Protein AF-A0A9R0ZKB0-F1 (afdb_monomer)

Mean predicted aligned error: 16.71 Å

Sequence (241 aa):
MARSGGKRGVMEHHCLDRFRRRRLLAFLRRNNLPATFDALKHETRVFLDLRFLRRLVADGRWQEAREYFSRFLPCRDEVDAHTALRFITRLGVLDDMAQGKLGCIDAADDLRTQLESYPSSMIEADPHYADAVCAILYNGSHPAYWDPVDWRLIRLKAAQVVKDLVTRTTEFRHLLRLPRCPSHPCHTIPFGFRGCRRHKRKKNIGRMSASLLARRFLQKERYIYRMHRIDALVVPLFPSL

pLDDT: mean 70.82, std 17.46, range [32.19, 93.94]

Secondary structure (DSSP, 8-state):
-----HHHHHHHHHHHHHHHHHHHHHHHHHTT-HHHHHHHHHH-TT---HHHHHHHHHTT-HHHHHHHHHTTS-SS--HHHHHHHHHHHHHHHHHHHHTT-GGGHHHHHHHHHHHHT--HHHHTT-TTHHHHHHHHHHHTTSGGGGTT--HHHHHHHHHHHHHHHHHH-GGGHHHHSPPPPPSSGGGTS-TTSS---------------HHHHHHHHHHHHHHHHHHHHHTTS--------

Structure (mmCIF, N/CA/C/O backbone):
data_AF-A0A9R0ZKB0-F1
#
_entry.id   AF-A0A9R0ZKB0-F1
#
loop_
_atom_site.group_PDB
_atom_site.id
_atom_site.type_symbol
_atom_site.label_atom_id
_atom_site.label_alt_id
_atom_site.label_comp_id
_atom_site.label_asym_id
_atom_site.label_entity_id
_atom_site.label_seq_id
_atom_site.pdbx_PDB_ins_code
_atom_site.Cartn_x
_atom_site.Cartn_y
_atom_site.Cartn_z
_atom_site.occupancy
_atom_site.B_iso_or_equiv
_atom_site.auth_seq_id
_atom_site.auth_comp_id
_atom_site.auth_asym_id
_atom_site.auth_atom_id
_atom_site.pdbx_PDB_model_num
ATOM 1 N N . MET A 1 1 ? 13.210 -7.214 47.787 1.00 33.66 1 MET A N 1
ATOM 2 C CA . MET A 1 1 ? 12.720 -7.827 46.529 1.00 33.66 1 MET A CA 1
ATOM 3 C C . MET A 1 1 ? 11.591 -6.980 45.946 1.00 33.66 1 MET A C 1
ATOM 5 O O . MET A 1 1 ? 10.463 -7.057 46.418 1.00 33.66 1 MET A O 1
ATOM 9 N N . ALA A 1 2 ? 11.901 -6.118 44.974 1.00 33.19 2 ALA A N 1
ATOM 10 C CA . ALA A 1 2 ? 10.924 -5.246 44.320 1.00 33.19 2 ALA A CA 1
ATOM 11 C C . ALA A 1 2 ? 10.154 -6.013 43.229 1.00 33.19 2 ALA A C 1
ATOM 13 O O . ALA A 1 2 ? 10.740 -6.703 42.397 1.00 33.19 2 ALA A O 1
ATOM 14 N N . ARG A 1 3 ? 8.819 -5.922 43.260 1.00 36.41 3 ARG A N 1
ATOM 15 C CA . ARG A 1 3 ? 7.909 -6.638 42.357 1.00 36.41 3 ARG A CA 1
ATOM 16 C C . ARG A 1 3 ? 7.982 -6.078 40.932 1.00 36.41 3 ARG A C 1
ATOM 18 O O . ARG A 1 3 ? 7.554 -4.959 40.667 1.00 36.41 3 ARG A O 1
ATOM 25 N N . SER A 1 4 ? 8.425 -6.922 40.003 1.00 40.47 4 SER A N 1
ATOM 26 C CA . SER A 1 4 ? 8.296 -6.765 38.547 1.00 40.47 4 SER A CA 1
ATOM 27 C C . SER A 1 4 ? 6.817 -6.836 38.107 1.00 40.47 4 SER A C 1
ATOM 29 O O . SER A 1 4 ? 6.319 -7.871 37.653 1.00 40.47 4 SER A O 1
ATOM 31 N N . GLY A 1 5 ? 6.076 -5.744 38.328 1.00 36.50 5 GLY A N 1
ATOM 32 C CA . GLY A 1 5 ? 4.658 -5.595 37.961 1.00 36.50 5 GLY A CA 1
ATOM 33 C C . GLY A 1 5 ? 4.394 -4.683 36.753 1.00 36.50 5 GLY A C 1
ATOM 34 O O . GLY A 1 5 ? 3.352 -4.805 36.115 1.00 36.50 5 GLY A O 1
ATOM 35 N N . GLY A 1 6 ? 5.337 -3.804 36.391 1.00 37.59 6 GLY A N 1
ATOM 36 C CA . GLY A 1 6 ? 5.100 -2.732 35.411 1.00 37.59 6 GLY A CA 1
ATOM 37 C C . GLY A 1 6 ? 4.896 -3.200 33.964 1.00 37.59 6 GLY A C 1
ATOM 38 O O . GLY A 1 6 ? 4.021 -2.695 33.270 1.00 37.59 6 GLY A O 1
ATOM 39 N N . LYS A 1 7 ? 5.642 -4.212 33.501 1.00 41.62 7 LYS A N 1
ATOM 40 C CA . LYS A 1 7 ? 5.576 -4.654 32.091 1.00 41.62 7 LYS A CA 1
ATOM 41 C C . LYS A 1 7 ? 4.291 -5.420 31.746 1.00 41.62 7 LYS A C 1
ATOM 43 O O . LYS A 1 7 ? 3.828 -5.340 30.613 1.00 41.62 7 LYS A O 1
ATOM 48 N N . ARG A 1 8 ? 3.692 -6.129 32.714 1.00 41.59 8 ARG A N 1
ATOM 49 C CA . ARG A 1 8 ? 2.452 -6.901 32.500 1.00 41.59 8 ARG A CA 1
ATOM 50 C C . ARG A 1 8 ? 1.219 -6.001 32.384 1.00 41.59 8 ARG A C 1
ATOM 52 O O . ARG A 1 8 ? 0.462 -6.160 31.434 1.00 41.59 8 ARG A O 1
ATOM 59 N N . GLY A 1 9 ? 1.075 -5.004 33.260 1.00 45.59 9 GLY A N 1
ATOM 60 C CA . GLY A 1 9 ? -0.067 -4.078 33.217 1.00 45.59 9 GLY A CA 1
ATOM 61 C C . GLY A 1 9 ? -0.109 -3.200 31.957 1.00 45.59 9 GLY A C 1
ATOM 62 O O . GLY A 1 9 ? -1.182 -2.957 31.409 1.00 45.59 9 GLY A O 1
ATOM 63 N N . VAL A 1 10 ? 1.052 -2.775 31.446 1.00 53.50 10 VAL A N 1
ATOM 64 C CA . VAL A 1 10 ? 1.148 -1.959 30.219 1.00 53.50 10 VAL A CA 1
ATOM 65 C C . VAL A 1 10 ? 0.771 -2.772 28.972 1.00 53.50 10 VAL A C 1
ATOM 67 O O . VAL A 1 10 ? -0.015 -2.311 28.145 1.00 53.50 10 VAL A O 1
ATOM 70 N N . MET A 1 11 ? 1.255 -4.015 28.858 1.00 54.06 11 MET A N 1
ATOM 71 C CA . MET A 1 11 ? 0.881 -4.930 27.767 1.00 54.06 11 MET A CA 1
ATOM 72 C C . MET A 1 11 ? -0.619 -5.257 27.766 1.00 54.06 11 MET A C 1
ATOM 74 O O . MET A 1 11 ? -1.258 -5.229 26.713 1.00 54.06 11 MET A O 1
ATOM 78 N N . GLU A 1 12 ? -1.199 -5.516 28.942 1.00 56.88 12 GLU A N 1
ATOM 79 C CA . GLU A 1 12 ? -2.639 -5.750 29.092 1.00 56.88 12 GLU A CA 1
ATOM 80 C C . GLU A 1 12 ? -3.459 -4.531 28.641 1.00 56.88 12 GLU A C 1
ATOM 82 O O . GLU A 1 12 ? -4.441 -4.687 27.910 1.00 56.88 12 GLU A O 1
ATOM 87 N N . HIS A 1 13 ? -3.023 -3.315 28.984 1.00 62.66 13 HIS A N 1
ATOM 88 C CA . HIS A 1 13 ? -3.679 -2.077 28.559 1.00 62.66 13 HIS A CA 1
ATOM 89 C C . HIS A 1 13 ? -3.654 -1.896 27.030 1.00 62.66 13 HIS A C 1
ATOM 91 O O . HIS A 1 13 ? -4.694 -1.644 26.418 1.00 62.66 13 HIS A O 1
ATOM 97 N N . HIS A 1 14 ? -2.502 -2.107 26.380 1.00 65.31 14 HIS A N 1
ATOM 98 C CA . HIS A 1 14 ? -2.375 -1.981 24.922 1.00 65.31 14 HIS A CA 1
ATOM 99 C C . HIS A 1 14 ? -3.219 -3.001 24.152 1.00 65.31 14 HIS A C 1
ATOM 101 O O . HIS A 1 14 ? -3.865 -2.657 23.156 1.00 65.31 14 HIS A O 1
ATOM 107 N N . CYS A 1 15 ? -3.247 -4.254 24.609 1.00 67.56 15 CYS A N 1
ATOM 108 C CA . CYS A 1 15 ? -4.076 -5.294 24.009 1.00 67.56 15 CYS A CA 1
ATOM 109 C C . CYS A 1 15 ? -5.563 -4.931 24.104 1.00 67.56 15 CYS A C 1
ATOM 111 O O . CYS A 1 15 ? -6.280 -4.988 23.101 1.00 67.56 15 CYS A O 1
ATOM 113 N N . LEU A 1 16 ? -6.024 -4.502 25.283 1.00 70.94 16 LEU A N 1
ATOM 114 C CA . LEU A 1 16 ? -7.412 -4.095 25.499 1.00 70.94 16 LEU A CA 1
ATOM 115 C C . LEU A 1 16 ? -7.803 -2.900 24.626 1.00 70.94 16 LEU A C 1
ATOM 117 O O . LEU A 1 16 ? -8.879 -2.921 24.024 1.00 70.94 16 LEU A O 1
ATOM 121 N N . ASP A 1 17 ? -6.934 -1.902 24.490 1.00 75.56 17 ASP A N 1
ATOM 122 C CA . ASP A 1 17 ? -7.178 -0.753 23.617 1.00 75.56 17 ASP A CA 1
ATOM 123 C C . ASP A 1 17 ? -7.236 -1.152 22.143 1.00 75.56 17 ASP A C 1
ATOM 125 O O . ASP A 1 17 ? -8.133 -0.716 21.417 1.00 75.56 17 ASP A O 1
ATOM 129 N N . ARG A 1 18 ? -6.352 -2.053 21.698 1.00 77.31 18 ARG A N 1
ATOM 130 C CA . ARG A 1 18 ? -6.386 -2.605 20.337 1.00 77.31 18 ARG A CA 1
ATOM 131 C C . ARG A 1 18 ? -7.704 -3.327 20.061 1.00 77.31 18 ARG A C 1
ATOM 133 O O . ARG A 1 18 ? -8.325 -3.097 19.021 1.00 77.31 18 ARG A O 1
ATOM 140 N N . PHE A 1 19 ? -8.168 -4.163 20.991 1.00 76.62 19 PHE A N 1
ATOM 141 C CA . PHE A 1 19 ? -9.460 -4.842 20.873 1.00 76.62 19 PHE A CA 1
ATOM 142 C C . PHE A 1 19 ? -10.633 -3.856 20.850 1.00 76.62 19 PHE A C 1
ATOM 144 O O . PHE A 1 19 ? -11.525 -3.995 20.010 1.00 76.62 19 PHE A O 1
ATOM 151 N N . ARG A 1 20 ? -10.633 -2.848 21.730 1.00 78.62 20 ARG A N 1
ATOM 152 C CA . ARG A 1 20 ? -11.673 -1.807 21.791 1.00 78.62 20 ARG A CA 1
ATOM 153 C C . ARG A 1 20 ? -11.759 -1.029 20.480 1.00 78.62 20 ARG A C 1
ATOM 155 O O . ARG A 1 20 ? -12.835 -0.968 19.891 1.00 78.62 20 ARG A O 1
ATOM 162 N N . ARG A 1 21 ? -10.627 -0.533 19.970 1.00 84.00 21 ARG A N 1
ATOM 163 C CA . ARG A 1 21 ? -10.547 0.212 18.699 1.00 84.00 21 ARG A CA 1
ATOM 164 C C . ARG A 1 21 ? -11.065 -0.613 17.520 1.00 84.00 21 ARG A C 1
ATOM 166 O O . ARG A 1 21 ? -11.842 -0.119 16.712 1.00 84.00 21 ARG A O 1
ATOM 173 N N . ARG A 1 22 ? -10.730 -1.906 17.457 1.00 83.88 22 ARG A N 1
ATOM 174 C CA . ARG A 1 22 ? -11.222 -2.807 16.395 1.00 83.88 22 ARG A CA 1
ATOM 175 C C . ARG A 1 22 ? -12.725 -3.060 16.464 1.00 83.88 22 ARG A C 1
ATOM 177 O O . ARG A 1 22 ? -13.369 -3.163 15.424 1.00 83.88 22 ARG A O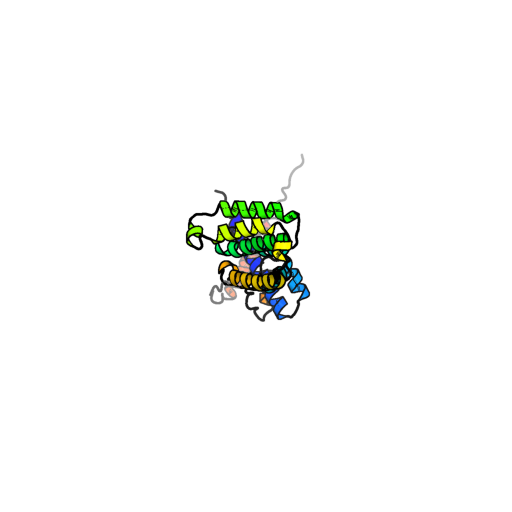 1
ATOM 184 N N . ARG A 1 23 ? -13.295 -3.166 17.667 1.00 80.75 23 ARG A N 1
ATOM 185 C CA . ARG A 1 23 ? -14.753 -3.295 17.849 1.00 80.75 23 ARG A CA 1
ATOM 186 C C . ARG A 1 23 ? -15.473 -2.001 17.492 1.00 80.75 23 ARG A C 1
ATOM 188 O O . ARG A 1 23 ? -16.522 -2.069 16.862 1.00 80.75 23 ARG A O 1
ATOM 195 N N . LEU A 1 24 ? -14.892 -0.853 17.835 1.00 83.62 24 LEU A N 1
ATOM 196 C CA . LEU A 1 24 ? -15.411 0.452 17.440 1.00 83.62 24 LEU A CA 1
ATOM 197 C C . LEU A 1 24 ? -15.421 0.604 15.913 1.00 83.62 24 LEU A C 1
ATOM 199 O O . LEU A 1 24 ? -16.465 0.908 15.351 1.00 83.62 24 LEU A O 1
ATOM 203 N N . LEU A 1 25 ? -14.322 0.274 15.226 1.00 85.19 25 LEU A N 1
ATOM 204 C CA . LEU A 1 25 ? -14.283 0.256 13.757 1.00 85.19 25 LEU A CA 1
ATOM 205 C C . LEU A 1 25 ? -15.339 -0.686 13.156 1.00 85.19 25 LEU A C 1
ATOM 207 O O . LEU A 1 25 ? -16.019 -0.325 12.198 1.00 85.19 25 LEU A O 1
ATOM 211 N N . ALA A 1 26 ? -15.521 -1.881 13.729 1.00 83.38 26 ALA A N 1
ATOM 212 C CA . ALA A 1 26 ? -16.557 -2.813 13.281 1.00 83.38 26 ALA A CA 1
ATOM 213 C C . ALA A 1 26 ? -17.980 -2.247 13.459 1.00 83.38 26 ALA A C 1
ATOM 215 O O . ALA A 1 26 ? -18.841 -2.470 12.608 1.00 83.38 26 ALA A O 1
ATOM 216 N N . PHE A 1 27 ? -18.220 -1.500 14.539 1.00 81.88 27 PHE A N 1
ATOM 217 C CA . PHE A 1 27 ? -19.486 -0.820 14.798 1.00 81.88 27 PHE A CA 1
ATOM 218 C C . PHE A 1 27 ? -19.732 0.337 13.831 1.00 81.88 27 PHE A C 1
ATOM 220 O O . PHE A 1 27 ? -20.805 0.400 13.238 1.00 81.88 27 PHE A O 1
ATOM 227 N N . LEU A 1 28 ? -18.746 1.213 13.624 1.00 84.38 28 LEU A N 1
ATOM 228 C CA . LEU A 1 28 ? -18.852 2.336 12.687 1.00 84.38 28 LEU A CA 1
ATOM 229 C C . LEU A 1 28 ? -19.153 1.843 11.267 1.00 84.38 28 LEU A C 1
ATOM 231 O O . LEU A 1 28 ? -20.044 2.365 10.601 1.00 84.38 28 LEU A O 1
ATOM 235 N N . ARG A 1 29 ? -18.483 0.761 10.845 1.00 83.56 29 ARG A N 1
ATOM 236 C CA . ARG A 1 29 ? -18.741 0.112 9.555 1.00 83.56 29 ARG A CA 1
ATOM 237 C C . ARG A 1 29 ? -20.153 -0.471 9.455 1.00 83.56 29 ARG A C 1
ATOM 239 O O . ARG A 1 29 ? -20.741 -0.424 8.385 1.00 83.56 29 ARG A O 1
ATOM 246 N N . ARG A 1 30 ? -20.695 -1.038 10.539 1.00 82.81 30 ARG A N 1
ATOM 247 C CA . ARG A 1 30 ? -22.049 -1.621 10.556 1.00 82.81 30 ARG A CA 1
ATOM 248 C C . ARG A 1 30 ? -23.151 -0.561 10.530 1.00 82.81 30 ARG A C 1
ATOM 250 O O . ARG A 1 30 ? -24.198 -0.814 9.951 1.00 82.81 30 ARG A O 1
ATOM 257 N N . ASN A 1 31 ? -22.922 0.588 11.159 1.00 82.25 31 ASN A N 1
ATOM 258 C CA . ASN A 1 31 ? -23.893 1.684 11.230 1.00 82.25 31 ASN A CA 1
ATOM 259 C C . ASN A 1 31 ? -23.727 2.706 10.092 1.00 82.25 31 ASN A C 1
ATOM 261 O O . ASN A 1 31 ? -24.306 3.781 10.170 1.00 82.25 31 ASN A O 1
ATOM 265 N N . ASN A 1 32 ? -22.946 2.386 9.052 1.00 82.38 32 ASN A N 1
ATOM 266 C CA . ASN A 1 32 ? -22.719 3.247 7.887 1.00 82.38 32 ASN A CA 1
ATOM 267 C C . ASN A 1 32 ? -22.253 4.670 8.253 1.00 82.38 32 ASN A C 1
ATOM 269 O O . ASN A 1 32 ? -22.772 5.652 7.732 1.00 82.38 32 ASN A O 1
ATOM 273 N N . LEU A 1 33 ? -21.244 4.776 9.126 1.00 84.81 33 LEU A N 1
ATOM 274 C CA . LEU A 1 33 ? -20.600 6.044 9.500 1.00 84.81 33 LEU A CA 1
ATOM 275 C C . LEU A 1 33 ? -19.204 6.159 8.849 1.00 84.81 33 LEU A C 1
ATOM 277 O O . LEU A 1 33 ? -18.197 5.973 9.539 1.00 84.81 33 LEU A O 1
ATOM 281 N N . PRO A 1 34 ? -19.105 6.414 7.526 1.00 82.69 34 PRO A N 1
ATOM 282 C CA . PRO A 1 34 ? -17.846 6.324 6.783 1.00 82.69 34 PRO A CA 1
ATOM 283 C C . PRO A 1 34 ? -16.826 7.395 7.186 1.00 82.69 34 PRO A C 1
ATOM 285 O O . PRO A 1 34 ? -15.667 7.060 7.394 1.00 82.69 34 PRO A O 1
ATOM 288 N N . ALA A 1 35 ? -17.247 8.647 7.396 1.00 84.00 35 ALA A N 1
ATOM 289 C CA . ALA A 1 35 ? -16.332 9.738 7.748 1.00 84.00 35 ALA A CA 1
ATOM 290 C C . ALA A 1 35 ? -15.594 9.473 9.074 1.00 84.00 35 ALA A C 1
ATOM 292 O O . ALA A 1 35 ? -14.372 9.583 9.158 1.00 84.00 35 ALA A O 1
ATOM 293 N N . THR A 1 36 ? -16.326 9.044 10.106 1.00 84.25 36 THR A N 1
ATOM 294 C CA . THR A 1 36 ? -15.741 8.681 11.406 1.00 84.25 36 THR A CA 1
ATOM 295 C C . THR A 1 36 ? -14.917 7.400 11.318 1.00 84.25 36 THR A C 1
ATOM 297 O O . THR A 1 36 ? -13.900 7.271 11.998 1.00 84.25 36 THR A O 1
ATOM 300 N N . PHE A 1 37 ? -15.348 6.441 10.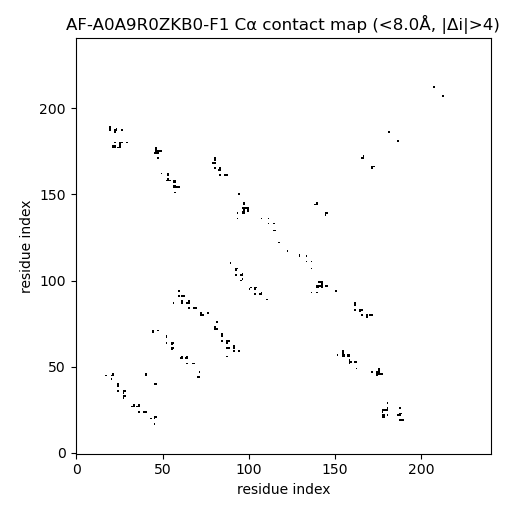492 1.00 84.56 37 PHE A N 1
ATOM 301 C CA . PHE A 1 37 ? -14.591 5.218 10.252 1.00 84.56 37 PHE A CA 1
ATOM 302 C C . PHE A 1 37 ? -13.224 5.527 9.641 1.00 84.56 37 PHE A C 1
ATOM 304 O O . PHE A 1 37 ? -12.225 5.010 10.136 1.00 84.56 37 PHE A O 1
ATOM 311 N N . ASP A 1 38 ? -13.171 6.378 8.617 1.00 81.56 38 ASP A N 1
ATOM 312 C CA . ASP A 1 38 ? -11.928 6.734 7.938 1.00 81.56 38 ASP A CA 1
ATOM 313 C C . ASP A 1 38 ? -11.003 7.554 8.844 1.00 81.56 38 ASP A C 1
ATOM 315 O O . ASP A 1 38 ? -9.834 7.192 8.984 1.00 81.56 38 ASP A O 1
ATOM 319 N N . ALA A 1 39 ? -11.523 8.559 9.560 1.00 83.81 39 ALA A N 1
ATOM 320 C CA . ALA A 1 39 ? -10.742 9.318 10.543 1.00 83.81 39 ALA A CA 1
ATOM 321 C C . ALA A 1 39 ? -10.091 8.394 11.591 1.00 83.81 39 ALA A C 1
ATOM 323 O O . ALA A 1 39 ? -8.869 8.380 11.761 1.00 83.81 39 ALA A O 1
ATOM 324 N N . LEU A 1 40 ? -10.888 7.519 12.218 1.00 82.50 40 LEU A N 1
ATOM 325 C CA . LEU A 1 40 ? -10.388 6.581 13.224 1.00 82.50 40 LEU A CA 1
ATOM 326 C C . LEU A 1 40 ? -9.426 5.543 12.626 1.00 82.50 40 LEU A C 1
ATOM 328 O O . LEU A 1 40 ? -8.478 5.112 13.284 1.00 82.50 40 LEU A O 1
ATOM 332 N N . LYS A 1 41 ? -9.655 5.108 11.386 1.00 83.38 41 LYS A N 1
ATOM 333 C CA . LYS A 1 41 ? -8.788 4.157 10.680 1.00 83.38 41 LYS A CA 1
ATOM 334 C C . LYS A 1 41 ? -7.401 4.746 10.424 1.00 83.38 41 LYS A C 1
ATOM 336 O O . LYS A 1 41 ? -6.422 4.019 10.558 1.00 83.38 41 LYS A O 1
ATOM 341 N N . HIS A 1 42 ? -7.300 6.027 10.078 1.00 74.62 42 HIS A N 1
ATOM 342 C CA . HIS A 1 42 ? -6.007 6.676 9.847 1.00 74.62 42 HIS A CA 1
ATOM 343 C C . HIS A 1 42 ? -5.220 6.902 11.144 1.00 74.62 42 HIS A C 1
ATOM 345 O O . HIS A 1 42 ? -3.999 6.732 11.155 1.00 74.62 42 HIS A O 1
ATOM 351 N N . GLU A 1 43 ? -5.910 7.191 12.249 1.00 77.75 43 GLU A N 1
ATOM 352 C CA . GLU A 1 43 ? -5.288 7.331 13.571 1.00 77.75 43 GLU A CA 1
ATOM 353 C C . GLU A 1 43 ? -4.860 5.987 14.180 1.00 77.75 43 GLU A C 1
ATOM 355 O O . GLU A 1 43 ? -3.889 5.904 14.938 1.00 77.75 43 GLU A O 1
ATOM 360 N N . THR A 1 44 ? -5.582 4.903 13.877 1.00 75.62 44 THR A N 1
ATOM 361 C CA . THR A 1 44 ? -5.397 3.617 14.559 1.00 75.62 44 THR A CA 1
ATOM 362 C C . THR A 1 44 ? -4.721 2.560 13.683 1.00 75.62 44 THR A C 1
ATOM 364 O O . THR A 1 44 ? -5.245 2.099 12.677 1.00 75.62 44 THR A O 1
ATOM 367 N N . ARG A 1 45 ? -3.577 2.035 14.143 1.00 80.75 45 ARG A N 1
ATOM 368 C CA . ARG A 1 45 ? -2.815 0.947 13.480 1.00 80.75 45 ARG A CA 1
ATOM 369 C C . ARG A 1 45 ? -3.433 -0.448 13.662 1.00 80.75 45 ARG A C 1
ATOM 371 O O . ARG A 1 45 ? -2.738 -1.450 13.806 1.00 80.75 45 ARG A O 1
ATOM 378 N N . VAL A 1 46 ? -4.757 -0.534 13.774 1.00 82.88 46 VAL A N 1
ATOM 379 C CA . VAL A 1 46 ? -5.441 -1.760 14.223 1.00 82.88 46 VAL A CA 1
ATOM 380 C C . VAL A 1 46 ? -6.170 -2.504 13.110 1.00 82.88 46 VAL A C 1
ATOM 382 O O . VAL A 1 46 ? -6.588 -3.644 13.332 1.00 82.88 46 VAL A O 1
ATOM 385 N N . PHE A 1 47 ? -6.317 -1.881 11.942 1.00 85.50 47 PHE A N 1
ATOM 386 C CA . PHE A 1 47 ? -6.967 -2.442 10.764 1.00 85.50 47 PHE A CA 1
ATOM 387 C C . PHE A 1 47 ? -6.187 -2.053 9.505 1.00 85.50 47 PHE A C 1
ATOM 389 O O . PHE A 1 47 ? -5.986 -0.868 9.245 1.00 85.50 47 PHE A O 1
ATOM 396 N N . LEU A 1 48 ? -5.762 -3.059 8.740 1.00 87.75 48 LEU A N 1
ATOM 397 C CA . LEU A 1 48 ? -5.094 -2.863 7.458 1.00 87.75 48 LEU A CA 1
ATOM 398 C C . LEU A 1 48 ? -6.155 -2.854 6.358 1.00 87.75 48 LEU A C 1
ATOM 400 O O . LEU A 1 48 ? -6.772 -3.883 6.071 1.00 87.75 48 LEU A O 1
ATOM 404 N N . ASP A 1 49 ? -6.367 -1.697 5.737 1.00 89.19 49 ASP A N 1
ATOM 405 C CA . ASP A 1 49 ? -7.269 -1.590 4.600 1.00 89.19 49 ASP A CA 1
ATOM 406 C C . ASP A 1 49 ? -6.532 -1.918 3.305 1.00 89.19 49 ASP A C 1
ATOM 408 O O . ASP A 1 49 ? -5.889 -1.076 2.673 1.00 89.19 49 ASP A O 1
ATOM 412 N N . LEU A 1 50 ? -6.685 -3.170 2.886 1.00 89.81 50 LEU A N 1
ATOM 413 C CA . LEU A 1 50 ? -6.087 -3.665 1.657 1.00 89.81 50 LEU A CA 1
ATOM 414 C C . LEU A 1 50 ? -6.628 -2.964 0.406 1.00 89.81 50 LEU A C 1
ATOM 416 O O . LEU A 1 50 ? -5.921 -2.874 -0.590 1.00 89.81 50 LEU A O 1
ATOM 420 N N . ARG A 1 51 ? -7.865 -2.450 0.422 1.00 90.38 51 ARG A N 1
ATOM 421 C CA . ARG A 1 51 ? -8.408 -1.706 -0.726 1.00 90.38 51 ARG A CA 1
ATOM 422 C C . ARG A 1 51 ? -7.715 -0.360 -0.865 1.00 90.38 51 ARG A C 1
ATOM 424 O O . ARG A 1 51 ? -7.407 0.037 -1.982 1.00 90.38 51 ARG A O 1
ATOM 431 N N . PHE A 1 52 ? -7.457 0.306 0.257 1.00 90.56 52 PHE A N 1
ATOM 432 C CA . PHE A 1 52 ? -6.711 1.558 0.278 1.00 90.56 52 PHE A CA 1
ATOM 433 C C . PHE A 1 52 ? -5.261 1.351 -0.173 1.00 90.56 52 PHE A C 1
ATOM 435 O O . PHE A 1 52 ? -4.818 2.041 -1.083 1.00 90.56 52 PHE A O 1
ATOM 442 N N . LEU A 1 53 ? -4.570 0.332 0.355 1.00 91.75 53 LEU A N 1
ATOM 443 C CA . LEU A 1 53 ? -3.210 -0.004 -0.082 1.00 91.75 53 LEU A CA 1
ATOM 444 C C . LEU A 1 53 ? -3.145 -0.299 -1.591 1.00 91.75 53 LEU A C 1
ATOM 446 O O . LEU A 1 53 ? -2.266 0.206 -2.281 1.00 91.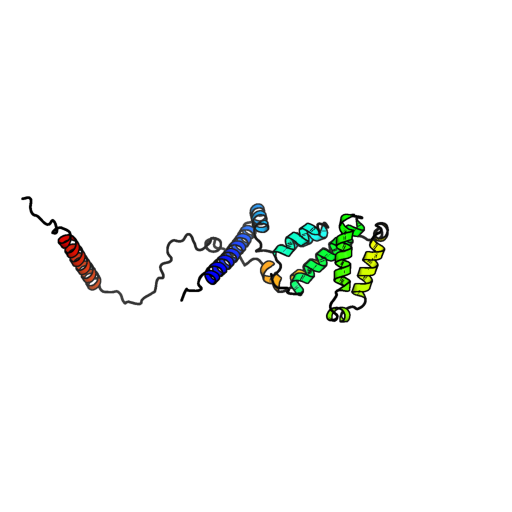75 53 LEU A O 1
ATOM 450 N N . ARG A 1 54 ? -4.105 -1.067 -2.124 1.00 93.94 54 ARG A N 1
ATOM 451 C CA . ARG A 1 54 ? -4.194 -1.338 -3.568 1.00 93.94 54 ARG A CA 1
ATOM 452 C C . ARG A 1 54 ? -4.384 -0.076 -4.399 1.00 93.94 54 ARG A C 1
ATOM 454 O O . ARG A 1 54 ? -3.816 -0.005 -5.478 1.00 93.94 54 ARG A O 1
ATOM 461 N N . ARG A 1 55 ? -5.187 0.880 -3.923 1.00 93.75 55 ARG A N 1
ATOM 462 C CA . ARG A 1 55 ? -5.384 2.164 -4.609 1.00 93.75 55 ARG A CA 1
ATOM 463 C C . ARG A 1 55 ? -4.092 2.968 -4.635 1.00 93.75 55 ARG A C 1
ATOM 465 O O . ARG A 1 55 ? -3.682 3.355 -5.712 1.00 93.75 55 ARG A O 1
ATOM 472 N N . LEU A 1 56 ? -3.397 3.093 -3.501 1.00 93.62 56 LEU A N 1
ATOM 473 C CA . LEU A 1 56 ? -2.101 3.784 -3.454 1.00 93.62 56 LEU A CA 1
ATOM 474 C C . LEU A 1 56 ? -1.102 3.205 -4.467 1.00 93.62 56 LEU A C 1
ATOM 476 O O . LEU A 1 56 ? -0.465 3.956 -5.196 1.00 93.62 56 LEU A O 1
ATOM 480 N N . VAL A 1 57 ? -1.010 1.875 -4.554 1.00 93.44 57 VAL A N 1
ATOM 481 C CA . VAL A 1 57 ? -0.134 1.194 -5.522 1.00 93.44 57 VAL A CA 1
ATOM 482 C C . VAL A 1 57 ? -0.608 1.402 -6.966 1.00 93.44 57 VAL A C 1
ATOM 484 O O . VAL A 1 57 ? 0.202 1.697 -7.838 1.00 93.44 57 VAL A O 1
ATOM 487 N N . ALA A 1 58 ? -1.912 1.282 -7.229 1.00 92.88 58 ALA A N 1
ATOM 488 C CA . ALA A 1 58 ? -2.477 1.491 -8.563 1.00 92.88 58 ALA A CA 1
ATOM 489 C C . ALA A 1 58 ? -2.287 2.935 -9.063 1.00 92.88 58 ALA A C 1
ATOM 491 O O . ALA A 1 58 ? -2.029 3.145 -10.246 1.00 92.88 58 ALA A O 1
ATOM 492 N N . ASP A 1 59 ? -2.362 3.907 -8.154 1.00 92.56 59 ASP A N 1
ATOM 493 C CA . ASP A 1 59 ? -2.186 5.331 -8.436 1.00 92.56 59 ASP A CA 1
ATOM 494 C C . ASP A 1 59 ? -0.697 5.724 -8.564 1.00 92.56 59 ASP A C 1
ATOM 496 O O . ASP A 1 59 ? -0.390 6.864 -8.897 1.00 92.56 59 ASP A O 1
ATOM 500 N N . GLY A 1 60 ? 0.245 4.804 -8.309 1.00 89.62 60 GLY A N 1
ATOM 501 C CA . GLY A 1 60 ? 1.687 5.089 -8.320 1.00 89.62 60 GLY A CA 1
ATOM 502 C C . GLY A 1 60 ? 2.167 5.917 -7.120 1.00 89.62 60 GLY A C 1
ATOM 503 O O . GLY A 1 60 ? 3.234 6.521 -7.158 1.00 89.62 60 GLY A O 1
ATOM 504 N N . ARG A 1 61 ? 1.392 5.965 -6.030 1.00 92.31 61 ARG A N 1
ATOM 505 C CA . ARG A 1 61 ? 1.737 6.674 -4.784 1.00 92.31 61 ARG A CA 1
ATOM 506 C C . ARG A 1 61 ? 2.606 5.781 -3.896 1.00 92.31 61 ARG A C 1
ATOM 508 O O . ARG A 1 61 ? 2.201 5.369 -2.807 1.00 92.31 61 ARG A O 1
ATOM 515 N N . TRP A 1 62 ? 3.800 5.442 -4.384 1.00 90.88 62 TRP A N 1
ATOM 516 C CA . TRP A 1 62 ? 4.687 4.442 -3.774 1.00 90.88 62 TRP A CA 1
ATOM 517 C C . TRP A 1 62 ? 5.144 4.814 -2.368 1.00 90.88 62 TRP A C 1
ATOM 519 O O . TRP A 1 62 ? 5.081 3.980 -1.466 1.00 90.88 62 TRP A O 1
ATOM 529 N N . GLN A 1 63 ? 5.555 6.066 -2.160 1.00 89.50 63 GLN A N 1
ATOM 530 C CA . GLN A 1 63 ? 6.028 6.534 -0.858 1.00 89.50 63 GLN A CA 1
ATOM 531 C C . GLN A 1 63 ? 4.938 6.418 0.211 1.00 89.50 63 GLN A C 1
ATOM 533 O O . GLN A 1 63 ? 5.152 5.842 1.276 1.00 89.50 63 GLN A O 1
ATOM 538 N N . GLU A 1 64 ? 3.724 6.856 -0.111 1.00 90.19 64 GLU A N 1
ATOM 539 C CA . GLU A 1 64 ? 2.583 6.742 0.793 1.00 90.19 64 GLU A CA 1
ATOM 540 C C . GLU A 1 64 ? 2.181 5.288 1.043 1.00 90.19 64 GLU A C 1
ATOM 542 O O . GLU A 1 64 ? 1.813 4.931 2.162 1.00 90.19 64 GLU A O 1
ATOM 547 N N . ALA A 1 65 ? 2.276 4.424 0.028 1.00 91.25 65 ALA A N 1
ATOM 548 C CA . ALA A 1 65 ? 2.048 2.994 0.197 1.00 91.25 65 ALA A CA 1
ATOM 549 C C . ALA A 1 65 ? 3.061 2.380 1.177 1.00 91.25 65 ALA A C 1
ATOM 551 O O . ALA A 1 65 ? 2.660 1.615 2.059 1.00 91.25 65 ALA A O 1
ATOM 552 N N . ARG A 1 66 ? 4.349 2.747 1.072 1.00 90.19 66 ARG A N 1
ATOM 553 C CA . ARG A 1 66 ? 5.419 2.306 1.986 1.00 90.19 66 ARG A CA 1
ATOM 554 C C . ARG A 1 66 ? 5.165 2.795 3.407 1.00 90.19 66 ARG A C 1
ATOM 556 O O . ARG A 1 66 ? 5.160 1.985 4.331 1.00 90.19 66 ARG A O 1
ATOM 563 N N . GLU A 1 67 ? 4.896 4.085 3.582 1.00 89.62 67 GLU A N 1
ATOM 564 C CA . GLU A 1 67 ? 4.625 4.695 4.889 1.00 89.62 67 GLU A CA 1
ATOM 565 C C . GLU A 1 67 ? 3.342 4.181 5.542 1.00 89.62 67 GLU A C 1
ATOM 567 O O . GLU A 1 67 ? 3.254 4.081 6.768 1.00 89.62 67 GLU A O 1
ATOM 572 N N . TYR A 1 68 ? 2.321 3.872 4.745 1.00 89.88 68 TYR A N 1
ATOM 573 C CA . TYR A 1 68 ? 1.095 3.268 5.243 1.00 89.88 68 TYR A CA 1
ATOM 574 C C . TYR A 1 68 ? 1.343 1.826 5.685 1.00 89.88 68 TYR A C 1
ATOM 576 O O . TYR A 1 68 ? 0.945 1.446 6.788 1.00 89.88 68 TYR A O 1
ATOM 584 N N . PHE A 1 69 ? 2.003 1.026 4.844 1.00 89.19 69 PHE A N 1
ATOM 585 C CA . PHE A 1 69 ? 2.209 -0.398 5.086 1.00 89.19 69 PHE A CA 1
ATOM 586 C C . PHE A 1 69 ? 3.205 -0.669 6.221 1.00 89.19 69 PHE A C 1
ATOM 588 O O . PHE A 1 69 ? 2.954 -1.545 7.051 1.00 89.19 69 PHE A O 1
ATOM 595 N N . SER A 1 70 ? 4.272 0.128 6.336 1.00 87.75 70 SER A N 1
ATOM 596 C CA . SER A 1 70 ? 5.302 -0.026 7.375 1.00 87.75 70 SER A CA 1
ATOM 597 C C . SER A 1 70 ? 4.746 0.053 8.801 1.00 87.75 70 SER A C 1
ATOM 599 O O . SER A 1 70 ? 5.245 -0.612 9.705 1.00 87.75 70 SER A O 1
ATOM 601 N N . ARG A 1 71 ? 3.639 0.778 9.008 1.00 86.81 71 ARG A N 1
ATOM 602 C CA . ARG A 1 71 ? 2.943 0.892 10.307 1.00 86.81 71 ARG A CA 1
ATOM 603 C C . ARG A 1 71 ? 2.387 -0.434 10.829 1.00 86.81 71 ARG A C 1
ATOM 605 O O . ARG A 1 71 ? 2.036 -0.507 12.008 1.00 86.81 71 ARG A O 1
ATOM 612 N N . PHE A 1 72 ? 2.237 -1.429 9.956 1.00 85.62 72 PHE A N 1
ATOM 613 C CA . PHE A 1 72 ? 1.637 -2.727 10.257 1.00 85.62 72 PHE A CA 1
ATOM 614 C C . PHE A 1 72 ? 2.654 -3.868 10.311 1.00 85.62 72 PHE A C 1
ATOM 616 O O . PHE A 1 72 ? 2.259 -4.992 10.626 1.00 85.62 72 PHE A O 1
ATOM 623 N N . LEU A 1 73 ? 3.926 -3.595 10.015 1.00 83.75 73 LEU A N 1
ATOM 624 C CA . LEU A 1 73 ? 4.969 -4.610 10.035 1.00 83.75 73 LEU A CA 1
ATOM 625 C C . LEU A 1 73 ? 5.307 -5.032 11.472 1.00 83.75 73 LEU A C 1
ATOM 627 O O . LEU A 1 73 ? 5.307 -4.193 12.382 1.00 83.75 73 LEU A O 1
ATOM 631 N N . PRO A 1 74 ? 5.559 -6.332 11.702 1.00 73.19 74 PRO A N 1
ATOM 632 C CA . PRO A 1 74 ? 6.054 -6.809 12.984 1.00 73.19 74 PRO A CA 1
ATOM 633 C C . PRO A 1 74 ? 7.447 -6.224 13.265 1.00 73.19 74 PRO A C 1
ATOM 635 O O . PRO A 1 74 ? 8.238 -6.015 12.356 1.00 73.19 74 PRO A O 1
ATOM 638 N N . CYS A 1 75 ? 7.770 -5.989 14.542 1.00 64.06 75 CYS A N 1
ATOM 639 C CA . CYS A 1 75 ? 9.115 -5.553 14.956 1.00 64.06 75 CYS A CA 1
ATOM 640 C C . CYS A 1 75 ? 10.191 -6.640 14.798 1.00 64.06 75 CYS A C 1
ATOM 642 O O . CYS A 1 75 ? 11.357 -6.367 15.053 1.00 64.06 75 CYS A O 1
ATOM 644 N N . ARG A 1 76 ? 9.799 -7.880 14.491 1.00 62.97 76 ARG A N 1
ATOM 645 C CA . ARG A 1 76 ? 10.724 -8.974 14.191 1.00 62.97 76 ARG A CA 1
ATOM 646 C C . ARG A 1 76 ? 10.817 -9.112 12.681 1.00 62.97 76 ARG A C 1
ATOM 648 O O . ARG A 1 76 ? 9.792 -8.974 12.014 1.00 62.97 76 ARG A O 1
ATOM 655 N N . ASP A 1 77 ? 12.007 -9.439 12.189 1.00 61.38 77 ASP A N 1
ATOM 656 C CA . ASP A 1 77 ? 12.305 -9.658 10.770 1.00 61.38 77 ASP A CA 1
ATOM 657 C C . ASP A 1 77 ? 11.677 -10.964 10.259 1.00 61.38 77 ASP A C 1
ATOM 659 O O . ASP A 1 77 ? 12.344 -11.912 9.853 1.00 61.38 77 ASP A O 1
ATOM 663 N N . GLU A 1 78 ? 10.350 -11.042 10.319 1.00 65.31 78 GLU A N 1
ATOM 664 C CA . GLU A 1 78 ? 9.576 -12.094 9.679 1.00 65.31 78 GLU A CA 1
ATOM 665 C C . GLU A 1 78 ? 9.637 -11.840 8.167 1.00 65.31 78 GLU A C 1
ATOM 667 O O . GLU A 1 78 ? 9.157 -10.817 7.662 1.00 65.31 78 GLU A O 1
ATOM 672 N N . VAL A 1 79 ? 10.312 -12.749 7.458 1.00 66.50 79 VAL A N 1
ATOM 673 C CA . VAL A 1 79 ? 10.689 -12.611 6.041 1.00 66.50 79 VAL A CA 1
ATOM 674 C C . VAL A 1 79 ? 9.462 -12.373 5.152 1.00 66.50 79 VAL A C 1
ATOM 676 O O . VAL A 1 79 ? 9.484 -11.519 4.260 1.00 66.50 79 VAL A O 1
ATOM 679 N N . ASP A 1 80 ? 8.352 -13.049 5.444 1.00 70.44 80 ASP A N 1
ATOM 680 C CA . ASP A 1 80 ? 7.126 -12.984 4.646 1.00 70.44 80 ASP A CA 1
ATOM 681 C C . ASP A 1 80 ? 6.424 -11.623 4.756 1.00 70.44 80 ASP A C 1
ATOM 683 O O . ASP A 1 80 ? 5.958 -11.077 3.751 1.00 70.44 80 ASP A O 1
ATOM 687 N N . ALA A 1 81 ? 6.397 -11.019 5.949 1.00 73.06 81 ALA A N 1
ATOM 688 C CA . ALA A 1 81 ? 5.820 -9.692 6.163 1.00 73.06 81 ALA A CA 1
ATOM 689 C C . ALA A 1 81 ? 6.607 -8.593 5.429 1.00 73.06 81 ALA A C 1
ATOM 691 O O . ALA A 1 81 ? 6.018 -7.682 4.837 1.00 73.06 81 ALA A O 1
ATOM 692 N N . HIS A 1 82 ? 7.935 -8.711 5.409 1.00 80.94 82 HIS A N 1
ATOM 693 C CA . HIS A 1 82 ? 8.825 -7.750 4.757 1.00 80.94 82 HIS A CA 1
ATOM 694 C C . HIS A 1 82 ? 8.863 -7.911 3.234 1.00 80.94 82 HIS A C 1
ATOM 696 O O . HIS A 1 82 ? 9.162 -6.950 2.525 1.00 80.94 82 HIS A O 1
ATOM 702 N N . THR A 1 83 ? 8.496 -9.081 2.706 1.00 83.50 83 THR A N 1
ATOM 703 C CA . THR A 1 83 ? 8.494 -9.355 1.260 1.00 83.50 83 THR A CA 1
ATOM 704 C C . THR A 1 83 ? 7.586 -8.390 0.494 1.00 83.50 83 THR A C 1
ATOM 706 O O . THR A 1 83 ? 7.997 -7.829 -0.523 1.00 83.50 83 THR A O 1
ATOM 709 N N . ALA A 1 84 ? 6.386 -8.101 1.009 1.00 85.81 84 ALA A N 1
ATOM 710 C CA . ALA A 1 84 ? 5.483 -7.127 0.392 1.00 85.81 84 ALA A CA 1
ATOM 711 C C . ALA A 1 84 ? 6.047 -5.694 0.423 1.00 85.81 84 ALA A C 1
ATOM 713 O O . ALA A 1 84 ? 5.909 -4.963 -0.558 1.00 85.81 84 ALA A O 1
ATOM 714 N N . LEU A 1 85 ? 6.730 -5.296 1.504 1.00 88.25 85 LEU A N 1
ATOM 715 C CA . LEU A 1 85 ? 7.368 -3.978 1.589 1.00 88.25 85 LEU A CA 1
ATOM 716 C C . LEU A 1 85 ? 8.553 -3.861 0.616 1.00 88.25 85 LEU A C 1
ATOM 718 O O . LEU A 1 85 ? 8.688 -2.840 -0.063 1.00 88.25 85 LEU A O 1
ATOM 722 N N . ARG A 1 86 ? 9.389 -4.904 0.520 1.00 85.19 86 ARG A N 1
ATOM 723 C CA . ARG A 1 86 ? 10.510 -4.974 -0.434 1.00 85.19 86 ARG A CA 1
ATOM 724 C C . ARG A 1 86 ? 10.002 -4.875 -1.871 1.00 85.19 86 ARG A C 1
ATOM 726 O O . ARG A 1 86 ? 10.566 -4.117 -2.652 1.00 85.19 86 ARG A O 1
ATOM 733 N N . PHE A 1 87 ? 8.909 -5.570 -2.194 1.00 87.81 87 PHE A N 1
ATOM 734 C CA . PHE A 1 87 ? 8.261 -5.490 -3.505 1.00 87.81 87 PHE A CA 1
ATOM 735 C C . PHE A 1 87 ? 7.782 -4.067 -3.834 1.00 87.81 87 PHE A C 1
ATOM 737 O O . PHE A 1 87 ? 8.128 -3.543 -4.889 1.00 87.81 87 PHE A O 1
ATOM 744 N N . ILE A 1 88 ? 7.047 -3.414 -2.921 1.00 89.88 88 ILE A N 1
ATOM 745 C CA . ILE A 1 88 ? 6.570 -2.030 -3.114 1.00 89.88 88 ILE A CA 1
ATOM 746 C C . ILE A 1 88 ? 7.751 -1.065 -3.291 1.00 89.88 88 ILE A C 1
ATOM 748 O O . ILE A 1 88 ? 7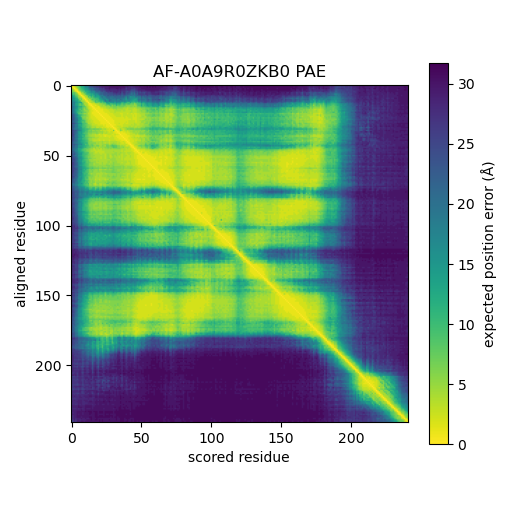.697 -0.183 -4.141 1.00 89.88 88 ILE A O 1
ATOM 752 N N . THR A 1 89 ? 8.817 -1.239 -2.506 1.00 88.69 89 THR A N 1
ATOM 753 C CA . THR A 1 89 ? 10.013 -0.387 -2.575 1.00 88.69 89 THR A CA 1
ATOM 754 C C . THR A 1 89 ? 10.719 -0.528 -3.922 1.00 88.69 89 THR A C 1
ATOM 756 O O . THR A 1 89 ? 10.950 0.471 -4.589 1.00 88.69 89 THR A O 1
ATOM 759 N N . ARG A 1 90 ? 10.992 -1.765 -4.354 1.00 86.00 90 ARG A N 1
ATOM 760 C CA . ARG A 1 90 ? 11.663 -2.059 -5.631 1.00 86.00 90 ARG A CA 1
ATOM 761 C C . ARG A 1 90 ? 10.908 -1.506 -6.825 1.00 86.00 90 ARG A C 1
ATOM 763 O O . ARG A 1 90 ? 11.496 -0.850 -7.674 1.00 86.00 90 ARG A O 1
ATOM 770 N N . LEU A 1 91 ? 9.605 -1.765 -6.878 1.00 88.56 91 LEU A N 1
ATOM 771 C CA . LEU A 1 91 ? 8.799 -1.323 -8.006 1.00 88.56 91 LEU A CA 1
ATOM 772 C C . LEU A 1 91 ? 8.624 0.200 -8.028 1.00 88.56 91 LEU A C 1
ATOM 774 O O . LEU A 1 91 ? 8.569 0.775 -9.107 1.00 88.56 91 LEU A O 1
ATOM 778 N N . GLY A 1 92 ? 8.588 0.845 -6.857 1.00 88.69 92 GLY A N 1
ATOM 779 C CA . GLY A 1 92 ? 8.580 2.304 -6.764 1.00 88.69 92 GLY A CA 1
ATOM 780 C C . GLY A 1 92 ? 9.841 2.939 -7.346 1.00 88.69 92 GLY A C 1
ATOM 781 O O . GLY A 1 92 ? 9.725 3.884 -8.113 1.00 88.69 92 GLY A O 1
ATOM 782 N N . VAL A 1 93 ? 11.023 2.373 -7.065 1.00 86.75 93 VAL A N 1
ATOM 783 C CA . VAL A 1 93 ? 12.289 2.840 -7.662 1.00 86.75 93 VAL A CA 1
ATOM 784 C C . VAL A 1 93 ? 12.247 2.727 -9.188 1.00 86.75 93 VAL A C 1
ATOM 786 O O . VAL A 1 93 ? 12.563 3.691 -9.874 1.00 86.75 93 VAL A O 1
ATOM 789 N N . LEU A 1 94 ? 11.788 1.591 -9.724 1.00 85.62 94 LEU A N 1
ATOM 790 C CA . LEU A 1 94 ? 11.683 1.392 -11.175 1.00 85.62 94 LEU A CA 1
ATOM 791 C C . LEU A 1 94 ? 10.685 2.357 -11.839 1.00 85.62 94 LEU A C 1
ATOM 793 O O . LEU A 1 94 ? 10.969 2.894 -12.905 1.00 85.62 94 LEU A O 1
ATOM 797 N N . ASP A 1 95 ? 9.531 2.600 -11.213 1.00 87.69 95 ASP A N 1
ATOM 798 C CA . ASP A 1 95 ? 8.529 3.546 -11.724 1.00 87.69 95 ASP A CA 1
ATOM 799 C C . ASP A 1 95 ? 9.029 5.000 -11.654 1.00 87.69 95 ASP A C 1
ATOM 801 O O . ASP A 1 95 ? 8.764 5.786 -12.562 1.00 87.69 95 ASP A O 1
ATOM 805 N N . ASP A 1 96 ? 9.794 5.361 -10.618 1.00 86.56 96 ASP A N 1
ATOM 806 C CA . ASP A 1 96 ? 10.420 6.682 -10.500 1.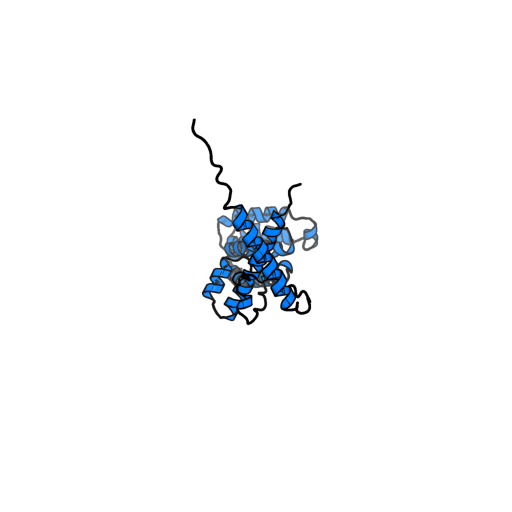00 86.56 96 ASP A CA 1
ATOM 807 C C . ASP A 1 96 ? 11.533 6.888 -11.546 1.00 86.56 96 ASP A C 1
ATOM 809 O O . ASP A 1 96 ? 11.607 7.968 -12.142 1.00 86.56 96 ASP A O 1
ATOM 813 N N . MET A 1 97 ? 12.337 5.854 -11.826 1.00 82.56 97 MET A N 1
ATOM 814 C CA . MET A 1 97 ? 13.333 5.853 -12.910 1.00 82.56 97 MET A CA 1
ATOM 815 C C . MET A 1 97 ? 12.676 6.058 -14.273 1.00 82.56 97 MET A C 1
ATOM 817 O O . MET A 1 97 ? 13.121 6.888 -15.064 1.00 82.56 97 MET A O 1
ATOM 821 N N . ALA A 1 98 ? 11.574 5.358 -14.535 1.00 83.12 98 ALA A N 1
ATOM 822 C CA . ALA A 1 98 ? 10.853 5.486 -15.792 1.00 83.12 98 ALA A CA 1
ATOM 823 C C . ALA A 1 98 ? 10.203 6.849 -16.007 1.00 83.12 98 ALA A C 1
ATOM 825 O O . ALA A 1 98 ? 10.065 7.305 -17.138 1.00 83.12 98 ALA A O 1
ATOM 826 N N . GLN A 1 99 ? 9.843 7.526 -14.921 1.00 82.81 99 GLN A N 1
ATOM 827 C CA . GLN A 1 99 ? 9.385 8.911 -14.964 1.00 82.81 99 GLN A CA 1
ATOM 828 C C . GLN A 1 99 ? 10.536 9.928 -15.043 1.00 82.81 99 GLN A C 1
ATOM 830 O O . GLN A 1 99 ? 10.274 11.129 -15.058 1.00 82.81 99 GLN A O 1
ATOM 835 N N . GLY A 1 100 ? 11.797 9.481 -15.065 1.00 77.75 100 GLY A N 1
ATOM 836 C CA . GLY A 1 100 ? 12.972 10.351 -15.122 1.00 77.75 100 GLY A CA 1
ATOM 837 C C . GLY A 1 100 ? 13.185 11.183 -13.854 1.00 77.75 100 GLY A C 1
ATOM 838 O O . GLY A 1 100 ? 13.752 12.275 -13.918 1.00 77.75 100 GLY A O 1
ATOM 839 N N . LYS A 1 101 ? 12.710 10.722 -12.689 1.00 81.56 101 LYS A N 1
ATOM 840 C CA . LYS A 1 101 ? 12.878 11.466 -11.434 1.00 81.56 101 LYS A CA 1
ATOM 841 C C . LYS A 1 101 ? 14.318 11.364 -10.942 1.00 81.56 101 LYS A C 1
ATOM 843 O O . LYS A 1 101 ? 14.747 10.315 -10.486 1.00 81.56 101 LYS A O 1
ATOM 848 N N . LEU A 1 102 ? 15.036 12.483 -10.923 1.00 66.25 102 LEU A N 1
ATOM 849 C CA . LEU A 1 102 ? 16.445 12.551 -10.499 1.00 66.25 102 LEU A CA 1
ATOM 850 C C . LEU A 1 102 ? 16.710 12.006 -9.079 1.00 66.25 102 LEU A C 1
ATOM 852 O O . LEU A 1 102 ? 17.773 11.453 -8.827 1.00 66.25 102 LEU A O 1
ATOM 856 N N . GLY A 1 103 ? 15.738 12.099 -8.165 1.00 68.88 103 GLY A N 1
ATOM 857 C CA . GLY A 1 103 ? 15.867 11.598 -6.788 1.00 68.88 103 GLY A CA 1
ATOM 858 C C . GLY A 1 103 ? 15.852 10.071 -6.636 1.00 68.88 103 GLY A C 1
ATOM 859 O O . GLY A 1 103 ? 15.951 9.584 -5.514 1.00 68.88 103 GLY A O 1
ATOM 860 N N . CYS A 1 104 ? 15.694 9.307 -7.724 1.00 71.62 104 CYS A N 1
ATOM 861 C CA . CYS A 1 104 ? 15.699 7.844 -7.673 1.00 71.62 104 CYS A CA 1
ATOM 862 C C . CYS A 1 104 ? 17.091 7.214 -7.830 1.00 71.62 104 CYS A C 1
ATOM 864 O O . CYS A 1 104 ? 17.218 6.026 -7.555 1.00 71.62 104 CYS A O 1
ATOM 866 N N . ILE A 1 105 ? 18.116 7.979 -8.234 1.00 73.44 105 ILE A N 1
ATOM 867 C CA . ILE A 1 105 ? 19.465 7.456 -8.520 1.00 73.44 105 ILE A CA 1
ATOM 868 C C . ILE A 1 105 ? 20.079 6.841 -7.256 1.00 73.44 105 ILE A C 1
ATOM 870 O O . ILE A 1 105 ? 20.413 5.659 -7.256 1.00 73.44 105 ILE A O 1
ATOM 874 N N . ASP A 1 106 ? 20.087 7.584 -6.145 1.00 78.12 106 ASP A N 1
ATOM 875 C CA . ASP A 1 106 ? 20.588 7.086 -4.855 1.00 78.12 106 ASP A CA 1
ATOM 876 C C . ASP A 1 106 ? 19.822 5.835 -4.385 1.00 78.12 106 ASP A C 1
ATOM 878 O O . ASP A 1 106 ? 20.394 4.897 -3.831 1.00 78.12 106 ASP A O 1
ATOM 882 N N . ALA A 1 107 ? 18.507 5.794 -4.628 1.00 78.75 107 ALA A N 1
ATOM 883 C CA . ALA A 1 107 ? 17.664 4.659 -4.263 1.00 78.75 107 ALA A CA 1
ATOM 884 C C . ALA A 1 107 ? 17.888 3.436 -5.171 1.00 78.75 107 ALA A C 1
ATOM 886 O O . ALA A 1 107 ? 17.728 2.304 -4.714 1.00 78.75 107 ALA A O 1
ATOM 887 N N . ALA A 1 108 ? 18.246 3.646 -6.440 1.00 78.00 108 ALA A N 1
ATOM 888 C CA . ALA A 1 108 ? 18.614 2.597 -7.383 1.00 78.00 108 ALA A CA 1
ATOM 889 C C . ALA A 1 108 ? 19.984 1.996 -7.040 1.00 78.00 108 ALA A C 1
ATOM 891 O O . ALA A 1 108 ? 20.127 0.771 -7.060 1.00 78.00 108 ALA A O 1
ATOM 892 N N . ASP A 1 109 ? 20.947 2.827 -6.639 1.00 79.12 109 ASP A N 1
ATOM 893 C CA . ASP A 1 109 ? 22.260 2.379 -6.169 1.00 79.12 109 ASP A CA 1
ATOM 894 C C . ASP A 1 109 ? 22.168 1.616 -4.837 1.00 79.12 109 ASP A C 1
ATOM 896 O O . ASP A 1 109 ? 22.784 0.556 -4.686 1.00 79.12 109 ASP A O 1
ATOM 900 N N . ASP A 1 110 ? 21.335 2.072 -3.893 1.00 81.00 110 ASP A N 1
ATOM 901 C CA . ASP A 1 110 ? 21.047 1.312 -2.667 1.00 81.00 110 ASP A CA 1
ATOM 902 C C . ASP A 1 110 ? 20.374 -0.031 -2.996 1.00 81.00 110 ASP A C 1
ATOM 904 O O . ASP A 1 110 ? 20.751 -1.076 -2.461 1.00 81.00 110 ASP A O 1
ATOM 908 N N . LEU A 1 111 ? 19.429 -0.044 -3.948 1.00 77.81 111 LEU A N 1
ATOM 909 C CA . LEU A 1 111 ? 18.791 -1.280 -4.403 1.00 77.81 111 LEU A CA 1
ATOM 910 C C . LEU A 1 111 ? 19.810 -2.272 -4.964 1.00 77.81 111 LEU A C 1
ATOM 912 O O . LEU A 1 111 ? 19.753 -3.461 -4.645 1.00 77.81 111 LEU A O 1
ATOM 916 N N . ARG A 1 112 ? 20.722 -1.779 -5.802 1.00 76.75 112 ARG A N 1
ATOM 917 C CA . ARG A 1 112 ? 21.790 -2.560 -6.416 1.00 76.75 112 ARG A CA 1
ATOM 918 C C . ARG A 1 112 ? 22.734 -3.119 -5.356 1.00 76.75 112 ARG A C 1
ATOM 920 O O . ARG A 1 112 ? 22.989 -4.316 -5.353 1.00 76.75 112 ARG A O 1
ATOM 927 N N . THR A 1 113 ? 23.150 -2.300 -4.397 1.00 79.31 113 THR A N 1
ATOM 928 C CA . THR A 1 113 ? 23.993 -2.737 -3.273 1.00 79.31 113 THR A CA 1
ATOM 929 C C . THR A 1 113 ? 23.297 -3.827 -2.447 1.00 79.31 113 THR A C 1
ATOM 931 O O . THR A 1 113 ? 23.904 -4.830 -2.071 1.00 79.31 113 THR A O 1
ATOM 934 N N . GLN A 1 114 ? 21.987 -3.692 -2.213 1.00 74.69 114 GLN A N 1
ATOM 935 C CA . GLN A 1 114 ? 21.191 -4.730 -1.554 1.00 74.69 114 GLN A CA 1
ATOM 936 C C . GLN A 1 114 ? 21.051 -6.007 -2.386 1.00 74.69 114 GLN A C 1
ATOM 938 O O . GLN A 1 114 ? 20.885 -7.072 -1.795 1.00 74.69 114 GLN A O 1
ATOM 943 N N . LEU A 1 115 ? 21.062 -5.907 -3.720 1.00 72.75 115 LEU A N 1
ATOM 944 C CA . LEU A 1 115 ? 21.040 -7.035 -4.658 1.00 72.75 115 LEU A CA 1
ATOM 945 C C . LEU A 1 115 ? 22.383 -7.775 -4.691 1.00 72.75 115 LEU A C 1
ATOM 947 O O . LEU A 1 115 ? 22.392 -9.000 -4.658 1.00 72.75 115 LEU A O 1
ATOM 951 N N . GLU A 1 116 ? 23.495 -7.045 -4.664 1.00 68.44 116 GLU A N 1
ATOM 952 C CA . GLU A 1 116 ? 24.856 -7.595 -4.603 1.00 68.44 116 GLU A CA 1
ATOM 953 C C . GLU A 1 116 ? 25.149 -8.269 -3.245 1.00 68.44 116 GLU A C 1
ATOM 955 O O . GLU A 1 116 ? 25.891 -9.244 -3.176 1.00 68.44 116 GLU A O 1
ATOM 960 N N . SER A 1 117 ? 24.501 -7.810 -2.169 1.00 69.50 117 SER A N 1
ATOM 961 C CA . SER A 1 117 ? 24.576 -8.382 -0.812 1.00 69.50 117 SER A CA 1
ATOM 962 C C . SER A 1 117 ? 23.603 -9.561 -0.572 1.00 69.50 117 SER A C 1
ATOM 964 O O . SER A 1 117 ? 23.343 -9.955 0.569 1.00 69.50 117 SER A O 1
ATOM 966 N N . TYR A 1 118 ? 23.003 -10.137 -1.624 1.00 61.50 118 TYR A N 1
ATOM 967 C CA . TYR A 1 118 ? 22.026 -11.223 -1.467 1.00 61.50 118 TYR A CA 1
ATOM 968 C C . TYR A 1 118 ? 22.633 -12.487 -0.832 1.00 61.50 118 TYR A C 1
ATOM 970 O O . TYR A 1 118 ? 23.667 -12.973 -1.290 1.00 61.50 118 TYR A O 1
ATOM 978 N N . PRO A 1 119 ? 21.964 -13.101 0.163 1.00 55.31 119 PRO A N 1
ATOM 979 C CA . PRO A 1 119 ? 22.402 -14.374 0.719 1.00 55.31 119 PRO A CA 1
ATOM 980 C C . PRO A 1 119 ? 22.219 -15.513 -0.297 1.00 55.31 119 PRO A C 1
ATOM 982 O O . PRO A 1 119 ? 21.193 -15.603 -0.979 1.00 55.31 119 PRO A O 1
ATOM 985 N N . SER A 1 120 ? 23.192 -16.429 -0.335 1.00 53.91 120 SER A N 1
ATOM 986 C CA . SER A 1 120 ? 23.282 -17.567 -1.265 1.00 53.91 120 SER A CA 1
ATOM 987 C C . SER A 1 120 ? 22.031 -18.458 -1.329 1.00 53.91 120 SER A C 1
ATOM 989 O O . SER A 1 120 ? 21.797 -19.095 -2.348 1.00 53.91 120 SER A O 1
ATOM 991 N N . SER A 1 121 ? 21.187 -18.466 -0.291 1.00 49.97 121 SER A N 1
ATOM 992 C CA . SER A 1 121 ? 19.962 -19.278 -0.222 1.00 49.97 121 SER A CA 1
ATOM 993 C C . SER A 1 121 ? 18.831 -18.828 -1.157 1.00 49.97 121 SER A C 1
ATOM 995 O O . SER A 1 121 ? 17.914 -19.600 -1.412 1.00 49.97 121 SER A O 1
ATOM 997 N N . MET A 1 122 ? 18.857 -17.590 -1.667 1.00 50.59 122 MET A N 1
ATOM 998 C CA . MET A 1 122 ? 17.875 -17.114 -2.658 1.00 50.59 122 MET A CA 1
ATOM 999 C C . MET A 1 122 ? 18.392 -17.172 -4.100 1.00 50.59 122 MET A C 1
ATOM 1001 O O . MET A 1 122 ? 17.578 -17.193 -5.020 1.00 50.59 122 MET A O 1
ATOM 1005 N N . ILE A 1 123 ? 19.712 -17.247 -4.300 1.00 52.34 123 ILE A N 1
ATOM 1006 C CA . ILE A 1 123 ? 20.340 -17.484 -5.613 1.00 52.34 123 ILE A CA 1
ATOM 1007 C C . ILE A 1 123 ? 19.938 -18.871 -6.146 1.00 52.34 123 ILE A C 1
ATOM 1009 O O . ILE A 1 123 ? 19.753 -19.042 -7.346 1.00 52.34 123 ILE A O 1
ATOM 1013 N N . GLU A 1 124 ? 19.701 -19.837 -5.250 1.00 52.78 124 GLU A N 1
ATOM 1014 C CA . GLU A 1 124 ? 19.154 -21.158 -5.594 1.00 52.78 124 GLU A CA 1
ATOM 1015 C C . GLU A 1 124 ? 17.725 -21.112 -6.166 1.00 52.78 124 GLU A C 1
ATOM 1017 O O . GLU A 1 124 ? 17.335 -22.028 -6.887 1.00 52.78 124 GLU A O 1
ATOM 1022 N N . ALA A 1 125 ? 16.932 -20.077 -5.858 1.00 61.84 125 ALA A N 1
ATOM 1023 C CA . ALA A 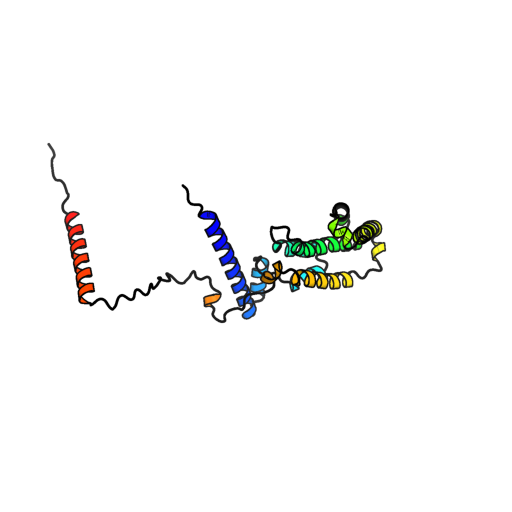1 125 ? 15.533 -19.995 -6.286 1.00 61.84 125 ALA A CA 1
ATOM 1024 C C . ALA A 1 125 ? 15.368 -19.397 -7.694 1.00 61.84 125 ALA A C 1
ATOM 1026 O O . ALA A 1 125 ? 14.485 -19.828 -8.434 1.00 61.84 125 ALA A O 1
ATOM 1027 N N . ASP A 1 126 ? 16.195 -18.411 -8.052 1.00 66.12 126 ASP A N 1
ATOM 1028 C CA . ASP A 1 126 ? 16.290 -17.867 -9.410 1.00 66.12 126 ASP A CA 1
ATOM 1029 C C . ASP A 1 126 ? 17.658 -17.178 -9.599 1.00 66.12 126 ASP A C 1
ATOM 1031 O O . ASP A 1 126 ? 17.840 -16.036 -9.154 1.00 66.12 126 ASP A O 1
ATOM 1035 N N . PRO A 1 127 ? 18.632 -17.848 -10.240 1.00 67.81 127 PRO A N 1
ATOM 1036 C CA . PRO A 1 127 ? 19.990 -17.331 -10.376 1.00 67.81 127 PRO A CA 1
ATOM 1037 C C . PRO A 1 127 ? 20.069 -16.099 -11.286 1.00 67.81 127 PRO A C 1
ATOM 1039 O O . PRO A 1 127 ? 21.021 -15.335 -11.184 1.00 67.81 127 PRO A O 1
ATOM 1042 N N . HIS A 1 128 ? 19.071 -15.868 -12.144 1.00 72.00 128 HIS A N 1
ATOM 1043 C CA . HIS A 1 128 ? 19.087 -14.773 -13.116 1.00 72.00 128 HIS A CA 1
ATOM 1044 C C . HIS A 1 128 ? 18.267 -13.560 -12.676 1.00 72.00 128 HIS A C 1
ATOM 1046 O O . HIS A 1 128 ? 18.344 -12.507 -13.308 1.00 72.00 128 HIS A O 1
ATOM 1052 N N . TYR A 1 129 ? 17.496 -13.669 -11.591 1.00 73.81 129 TYR A N 1
ATOM 1053 C CA . TYR A 1 129 ? 16.668 -12.568 -11.103 1.00 73.81 129 TYR A CA 1
ATOM 1054 C C . TYR A 1 129 ? 17.504 -11.335 -10.737 1.00 73.81 129 TYR A C 1
ATOM 1056 O O . TYR A 1 129 ? 17.158 -10.217 -11.121 1.00 73.81 129 TYR A O 1
ATOM 1064 N N . ALA A 1 130 ? 18.600 -11.526 -9.996 1.00 71.62 130 ALA A N 1
ATOM 1065 C CA . ALA A 1 130 ? 19.451 -10.419 -9.571 1.00 71.62 130 ALA A CA 1
ATOM 1066 C C . ALA A 1 130 ? 20.115 -9.739 -10.776 1.00 71.62 130 ALA A C 1
ATOM 1068 O O . ALA A 1 130 ? 20.019 -8.520 -10.910 1.00 71.62 130 ALA A O 1
ATOM 1069 N N . ASP A 1 131 ? 20.675 -10.531 -11.692 1.00 76.69 131 ASP A N 1
ATOM 1070 C CA . ASP A 1 131 ? 21.309 -10.042 -12.919 1.00 76.69 131 ASP A CA 1
ATOM 1071 C C . ASP A 1 131 ? 20.322 -9.285 -13.811 1.00 76.69 131 ASP A C 1
ATOM 1073 O O . ASP A 1 131 ? 20.633 -8.200 -14.301 1.00 76.69 131 ASP A O 1
ATOM 1077 N N . ALA A 1 132 ? 19.104 -9.808 -13.980 1.00 77.69 132 ALA A N 1
ATOM 1078 C CA . ALA A 1 132 ? 18.060 -9.155 -14.759 1.00 77.69 132 ALA A CA 1
ATOM 1079 C C . ALA A 1 132 ? 17.654 -7.810 -14.144 1.00 77.69 132 ALA A C 1
ATOM 1081 O O . ALA A 1 132 ? 17.525 -6.818 -14.860 1.00 77.69 132 ALA A O 1
ATOM 1082 N N . VAL A 1 133 ? 17.485 -7.745 -12.819 1.00 75.62 133 VAL A N 1
ATOM 1083 C CA . VAL A 1 133 ? 17.161 -6.485 -12.136 1.00 75.62 133 VAL A CA 1
ATOM 1084 C C . VAL A 1 133 ? 18.321 -5.496 -12.250 1.00 75.62 133 VAL A C 1
ATOM 1086 O O . VAL A 1 133 ? 18.079 -4.340 -12.579 1.00 75.62 133 VAL A O 1
ATOM 1089 N N . CYS A 1 134 ? 19.569 -5.926 -12.062 1.00 75.00 134 CYS A N 1
ATOM 1090 C CA . CYS A 1 134 ? 20.743 -5.068 -12.234 1.00 75.00 134 CYS A CA 1
ATOM 1091 C C . CYS A 1 134 ? 20.878 -4.548 -13.673 1.00 75.00 134 CYS A C 1
ATOM 1093 O O . CYS A 1 134 ? 21.127 -3.360 -13.871 1.00 75.00 134 CYS A O 1
ATOM 1095 N N . ALA A 1 135 ? 20.638 -5.392 -14.679 1.00 78.00 135 ALA A N 1
ATOM 1096 C CA . ALA A 1 135 ? 20.630 -4.986 -16.082 1.00 78.00 135 ALA A CA 1
ATOM 1097 C C . ALA A 1 135 ? 19.519 -3.966 -16.382 1.00 78.00 135 ALA A C 1
ATOM 1099 O O . ALA A 1 135 ? 19.742 -3.008 -17.123 1.00 78.00 135 ALA A O 1
ATOM 1100 N N . ILE A 1 136 ? 18.335 -4.135 -15.784 1.00 78.69 136 ILE A N 1
ATOM 1101 C CA . ILE A 1 136 ? 17.231 -3.173 -15.889 1.00 78.69 136 ILE A CA 1
ATOM 1102 C C . ILE A 1 136 ? 17.596 -1.845 -15.220 1.00 78.69 136 ILE A C 1
ATOM 1104 O O . ILE A 1 136 ? 17.322 -0.799 -15.794 1.00 78.69 136 ILE A O 1
ATOM 1108 N N . LEU A 1 137 ? 18.222 -1.855 -14.040 1.00 77.00 137 LEU A N 1
ATOM 1109 C CA . LEU A 1 137 ? 18.653 -0.622 -13.369 1.00 77.00 137 LEU A CA 1
ATOM 1110 C C . LEU A 1 137 ? 19.716 0.120 -14.192 1.00 77.00 137 LEU A C 1
ATOM 1112 O O . LEU A 1 137 ? 19.634 1.336 -14.357 1.00 77.00 137 LEU A O 1
ATOM 1116 N N . TYR A 1 138 ? 20.671 -0.618 -14.761 1.00 75.38 138 TYR A N 1
ATOM 1117 C CA . TYR A 1 138 ? 21.733 -0.057 -15.594 1.00 75.38 138 TYR A CA 1
ATOM 1118 C C . TYR A 1 138 ? 21.179 0.572 -16.883 1.00 75.38 138 TYR A C 1
ATOM 1120 O O . TYR A 1 138 ? 21.447 1.735 -17.176 1.00 75.38 138 TYR A O 1
ATOM 1128 N N . ASN A 1 139 ? 20.338 -0.158 -17.622 1.00 74.38 139 ASN A N 1
ATOM 1129 C CA . ASN A 1 139 ? 19.765 0.320 -18.887 1.00 74.38 139 ASN A CA 1
ATOM 1130 C C . ASN A 1 139 ? 18.621 1.330 -18.686 1.00 74.38 139 ASN A C 1
ATOM 1132 O O . ASN A 1 139 ? 18.398 2.207 -19.518 1.00 74.38 139 ASN A O 1
ATOM 1136 N N . GLY A 1 140 ? 17.904 1.224 -17.568 1.00 68.25 140 GLY A N 1
ATOM 1137 C CA . GLY A 1 140 ? 16.723 2.018 -17.236 1.00 68.25 140 GLY A CA 1
ATOM 1138 C C . GLY A 1 140 ? 17.018 3.420 -16.712 1.00 68.25 140 GLY A C 1
ATOM 1139 O O . GLY A 1 140 ? 16.076 4.125 -16.354 1.00 68.25 140 GLY A O 1
ATOM 1140 N N . SER A 1 141 ? 18.289 3.836 -16.673 1.00 67.00 141 SER A N 1
ATOM 1141 C CA . SER A 1 141 ? 18.684 5.211 -16.326 1.00 67.00 141 SER A CA 1
ATOM 1142 C C . SER A 1 141 ? 18.257 6.228 -17.392 1.00 67.00 141 SER A C 1
ATOM 1144 O O . SER A 1 141 ? 18.126 7.415 -17.101 1.00 67.00 141 SER A O 1
ATOM 1146 N N . HIS A 1 142 ? 18.017 5.773 -18.627 1.00 70.88 142 HIS A N 1
ATOM 1147 C CA . HIS A 1 142 ? 17.518 6.619 -19.704 1.00 70.88 142 HIS A CA 1
ATOM 1148 C C . HIS A 1 142 ? 15.987 6.481 -19.836 1.00 70.88 142 HIS A C 1
ATOM 1150 O O . HIS A 1 142 ? 15.515 5.374 -20.100 1.00 70.88 142 HIS A O 1
ATOM 1156 N N . PRO A 1 143 ? 15.193 7.569 -19.737 1.00 69.56 143 PRO A N 1
ATOM 1157 C CA . PRO A 1 143 ? 13.726 7.503 -19.787 1.00 69.56 143 PRO A CA 1
ATOM 1158 C C . PRO A 1 143 ? 13.181 6.797 -21.037 1.00 69.56 143 PRO A C 1
ATOM 1160 O O . PRO A 1 143 ? 12.246 6.011 -20.936 1.00 69.56 143 PRO A O 1
ATOM 1163 N N . ALA A 1 144 ? 13.837 6.986 -22.189 1.00 76.31 144 ALA A N 1
ATOM 1164 C CA . ALA A 1 144 ? 13.444 6.363 -23.460 1.00 76.31 144 ALA A CA 1
ATOM 1165 C C . ALA A 1 144 ? 13.462 4.820 -23.451 1.00 76.31 144 ALA A C 1
ATOM 1167 O O . ALA A 1 144 ? 12.800 4.189 -24.270 1.00 76.31 144 ALA A O 1
ATOM 1168 N N . TYR A 1 145 ? 14.190 4.192 -22.519 1.00 79.88 145 TYR A N 1
ATOM 1169 C CA . TYR A 1 145 ? 14.138 2.739 -22.328 1.00 79.88 145 TYR A CA 1
ATOM 1170 C C . TYR A 1 145 ? 12.726 2.265 -21.936 1.00 79.88 145 TYR A C 1
ATOM 1172 O O . TYR A 1 145 ? 12.326 1.141 -22.240 1.00 79.88 145 TYR A O 1
ATOM 1180 N N . TRP A 1 146 ? 11.955 3.137 -21.285 1.00 79.38 146 TRP A N 1
ATOM 1181 C CA . TRP A 1 146 ? 10.651 2.830 -20.711 1.00 79.38 146 TRP A CA 1
ATOM 1182 C C . TRP A 1 146 ? 9.461 3.268 -21.572 1.00 79.38 146 TRP A C 1
ATOM 1184 O O . TRP A 1 146 ? 8.333 2.912 -21.240 1.00 79.38 146 TRP A O 1
ATOM 1194 N N . ASP A 1 147 ? 9.691 3.970 -22.685 1.00 78.56 147 ASP A N 1
ATOM 1195 C CA . ASP A 1 147 ? 8.651 4.434 -23.618 1.00 78.56 147 ASP A CA 1
ATOM 1196 C C . ASP A 1 147 ? 7.674 3.337 -24.094 1.00 78.56 147 ASP A C 1
ATOM 1198 O O . ASP A 1 147 ? 6.467 3.594 -24.133 1.00 78.56 147 ASP A O 1
ATOM 1202 N N . PRO A 1 148 ? 8.111 2.103 -24.428 1.00 84.12 148 PRO A N 1
ATOM 1203 C CA . PRO A 1 148 ? 7.184 1.051 -24.849 1.0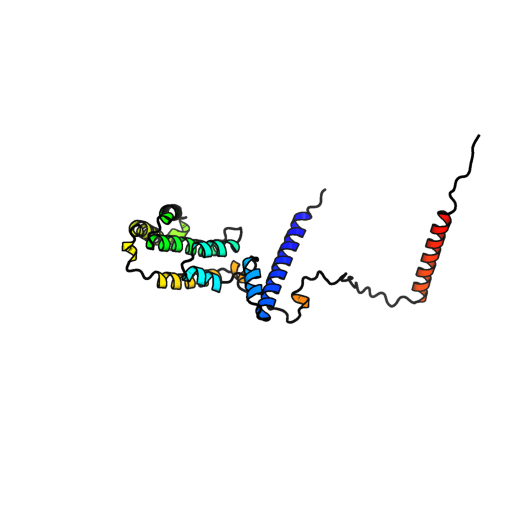0 84.12 148 PRO A CA 1
ATOM 1204 C C . PRO A 1 148 ? 6.411 0.403 -23.687 1.00 84.12 148 PRO A C 1
ATOM 1206 O O . PRO A 1 148 ? 5.566 -0.465 -23.917 1.00 84.12 148 PRO A O 1
ATOM 1209 N N . VAL A 1 149 ? 6.700 0.765 -22.434 1.00 84.81 149 VAL A N 1
ATOM 1210 C CA . VAL A 1 149 ? 6.172 0.086 -21.249 1.00 84.81 149 VAL A CA 1
ATOM 1211 C C . VAL A 1 149 ? 4.905 0.769 -20.731 1.00 84.81 149 VAL A C 1
ATOM 1213 O O . VAL A 1 149 ? 4.917 1.919 -20.297 1.00 84.81 149 VAL A O 1
ATOM 1216 N N . ASP A 1 150 ? 3.797 0.023 -20.676 1.00 89.38 150 ASP A N 1
ATOM 1217 C CA . ASP A 1 150 ? 2.562 0.492 -20.037 1.00 89.38 150 ASP A CA 1
ATOM 1218 C C . ASP A 1 150 ? 2.665 0.419 -18.502 1.00 89.38 150 ASP A C 1
ATOM 1220 O O . ASP A 1 150 ? 2.277 -0.559 -17.847 1.00 89.38 150 ASP A O 1
ATOM 1224 N N . TRP A 1 151 ? 3.163 1.502 -17.909 1.00 87.56 151 TRP A N 1
ATOM 1225 C CA . TRP A 1 151 ? 3.278 1.664 -16.459 1.00 87.56 151 TRP A CA 1
ATOM 1226 C C . TRP A 1 151 ? 1.948 1.614 -15.719 1.00 87.56 151 TRP A C 1
ATOM 1228 O O . TRP A 1 151 ? 1.889 1.158 -14.573 1.00 87.56 151 TRP A O 1
ATOM 1238 N N . ARG A 1 152 ? 0.852 2.027 -16.361 1.00 90.25 152 ARG A N 1
ATOM 1239 C CA . ARG A 1 152 ? -0.477 1.941 -15.754 1.00 90.25 152 ARG A CA 1
ATOM 1240 C C . ARG A 1 152 ? -0.872 0.479 -15.580 1.00 90.25 152 ARG A C 1
ATOM 1242 O O . ARG A 1 152 ? -1.351 0.098 -14.509 1.00 90.25 152 ARG A O 1
ATOM 1249 N N . LEU A 1 153 ? -0.628 -0.354 -16.589 1.00 92.25 153 LEU A N 1
ATOM 1250 C CA . LEU A 1 153 ? -0.856 -1.793 -16.494 1.00 92.25 153 LEU A CA 1
ATOM 1251 C C . LEU A 1 153 ? 0.048 -2.445 -15.439 1.00 92.25 153 LEU A C 1
ATOM 1253 O O . LEU A 1 153 ? -0.433 -3.276 -14.661 1.00 92.25 153 LEU A O 1
ATOM 1257 N N . ILE A 1 154 ? 1.325 -2.051 -15.367 1.00 91.44 154 ILE A N 1
ATOM 1258 C CA . ILE A 1 154 ? 2.262 -2.541 -14.342 1.00 91.44 154 ILE A CA 1
ATOM 1259 C C . ILE A 1 154 ? 1.745 -2.224 -12.939 1.00 91.44 154 ILE A C 1
ATOM 1261 O O . ILE A 1 154 ? 1.658 -3.131 -12.112 1.00 91.44 154 ILE A O 1
ATOM 1265 N N . ARG A 1 155 ? 1.323 -0.985 -12.671 1.00 93.12 155 ARG A N 1
ATOM 1266 C CA . ARG A 1 155 ? 0.770 -0.574 -11.367 1.00 93.12 155 ARG A CA 1
ATOM 1267 C C . ARG A 1 155 ? -0.482 -1.357 -10.988 1.00 93.12 155 ARG A C 1
ATOM 1269 O O . ARG A 1 155 ? -0.623 -1.789 -9.843 1.00 93.12 155 ARG A O 1
ATOM 1276 N N . LEU A 1 156 ? -1.377 -1.601 -11.945 1.00 93.06 156 LEU A N 1
ATOM 1277 C CA . LEU A 1 156 ? -2.582 -2.403 -11.717 1.00 93.06 156 LEU A CA 1
ATOM 1278 C C . LEU A 1 156 ? -2.245 -3.862 -11.380 1.00 93.06 156 LEU A C 1
ATOM 1280 O O . LEU A 1 156 ? -2.810 -4.422 -10.433 1.00 93.06 156 LEU A O 1
ATOM 1284 N N . LYS A 1 157 ? -1.298 -4.471 -12.107 1.00 93.62 157 LYS A N 1
ATOM 1285 C CA . LYS A 1 157 ? -0.800 -5.822 -11.805 1.00 93.62 157 LYS A CA 1
ATOM 1286 C C . LYS A 1 157 ? -0.093 -5.862 -10.453 1.00 93.62 157 LYS A C 1
ATOM 1288 O O . LYS A 1 157 ? -0.368 -6.750 -9.648 1.00 93.62 157 LYS A O 1
ATOM 1293 N N . ALA A 1 158 ? 0.736 -4.871 -10.154 1.00 91.88 158 ALA A N 1
ATOM 1294 C CA . ALA A 1 158 ? 1.428 -4.744 -8.881 1.00 91.88 158 ALA A CA 1
ATOM 1295 C C . ALA A 1 158 ? 0.459 -4.629 -7.704 1.00 91.88 158 ALA A C 1
ATOM 1297 O O . ALA A 1 158 ? 0.638 -5.303 -6.693 1.00 91.88 158 ALA A O 1
ATOM 1298 N N . ALA A 1 159 ? -0.623 -3.861 -7.847 1.00 92.75 159 ALA A N 1
ATOM 1299 C CA . ALA A 1 159 ? -1.670 -3.785 -6.834 1.00 92.75 159 ALA A CA 1
ATOM 1300 C C . ALA A 1 159 ? -2.319 -5.157 -6.577 1.00 92.75 159 ALA A C 1
ATOM 1302 O O . ALA A 1 159 ? -2.710 -5.458 -5.445 1.00 92.75 159 ALA A O 1
ATOM 1303 N N . GLN A 1 160 ? -2.439 -6.008 -7.600 1.00 93.62 160 GLN A N 1
ATOM 1304 C CA . GLN A 1 160 ? -2.918 -7.379 -7.428 1.00 93.62 160 GLN A CA 1
ATOM 1305 C C . GLN A 1 160 ? -1.869 -8.269 -6.745 1.00 93.62 160 GLN A C 1
ATOM 1307 O O . GLN A 1 160 ? -2.215 -8.961 -5.792 1.00 93.62 160 GLN A O 1
ATOM 1312 N N . VAL A 1 161 ? -0.595 -8.180 -7.135 1.00 91.75 161 VAL A N 1
ATOM 1313 C CA . VAL A 1 161 ? 0.505 -8.918 -6.486 1.00 91.75 161 VAL A CA 1
ATOM 1314 C C . VAL A 1 161 ? 0.624 -8.551 -5.005 1.00 91.75 161 VAL A C 1
ATOM 1316 O O . VAL A 1 161 ? 0.679 -9.441 -4.162 1.00 91.75 161 VAL A O 1
ATOM 1319 N N . VAL A 1 162 ? 0.574 -7.261 -4.656 1.00 91.62 162 VAL A N 1
ATOM 1320 C CA . VAL A 1 162 ? 0.606 -6.786 -3.261 1.00 91.62 162 VAL A CA 1
ATOM 1321 C C . VAL A 1 162 ? -0.570 -7.342 -2.465 1.00 91.62 162 VAL A C 1
ATOM 1323 O O . VAL A 1 162 ? -0.391 -7.823 -1.347 1.00 91.62 162 VAL A O 1
ATOM 1326 N N . LYS A 1 163 ? -1.778 -7.327 -3.037 1.00 91.88 163 LYS A N 1
ATOM 1327 C CA . LYS A 1 163 ? -2.958 -7.939 -2.412 1.00 91.88 163 LYS A CA 1
ATOM 1328 C C . LYS A 1 163 ? -2.729 -9.425 -2.138 1.00 91.88 163 LYS A C 1
ATOM 1330 O O . LYS A 1 163 ? -3.075 -9.908 -1.059 1.00 91.88 163 LYS A O 1
ATOM 1335 N N . ASP A 1 164 ? -2.152 -10.136 -3.094 1.00 90.25 164 ASP A N 1
ATOM 1336 C CA . ASP A 1 164 ? -1.962 -11.580 -3.008 1.00 90.25 164 ASP A CA 1
ATOM 1337 C C . ASP A 1 164 ? -0.816 -11.943 -2.053 1.00 90.25 164 ASP A C 1
ATOM 1339 O O . ASP A 1 164 ? -0.901 -12.949 -1.355 1.00 90.25 164 ASP A O 1
ATOM 1343 N N . LEU A 1 165 ? 0.229 -11.116 -1.952 1.00 89.38 165 LEU A N 1
ATOM 1344 C CA . LEU A 1 165 ? 1.270 -11.244 -0.927 1.00 89.38 165 LEU A CA 1
ATOM 1345 C C . LEU A 1 165 ? 0.674 -11.041 0.469 1.00 89.38 165 LEU A C 1
ATOM 1347 O O . LEU A 1 165 ? 0.701 -11.951 1.289 1.00 89.38 165 LEU A O 1
ATOM 1351 N N . VAL A 1 166 ? 0.019 -9.901 0.707 1.00 88.12 166 VAL A N 1
ATOM 1352 C CA . VAL A 1 166 ? -0.536 -9.546 2.024 1.00 88.12 166 VAL A CA 1
ATOM 1353 C C . VAL A 1 166 ? -1.602 -10.537 2.508 1.00 88.12 166 VAL A C 1
ATOM 1355 O O . VAL A 1 166 ? -1.762 -10.738 3.710 1.00 88.12 166 VAL A O 1
ATOM 1358 N N . THR A 1 167 ? -2.362 -11.153 1.599 1.00 87.25 167 THR A N 1
ATOM 1359 C CA . THR A 1 167 ? -3.378 -12.156 1.966 1.00 87.25 167 THR A CA 1
ATOM 1360 C C . THR A 1 167 ? -2.800 -13.537 2.259 1.00 87.25 167 THR A C 1
ATOM 1362 O O . THR A 1 167 ? -3.411 -14.269 3.042 1.00 87.25 167 THR A O 1
ATOM 1365 N N . ARG A 1 168 ? -1.654 -13.890 1.660 1.00 86.62 168 ARG A N 1
ATOM 1366 C CA . ARG A 1 168 ? -0.926 -15.137 1.936 1.00 86.62 168 ARG A CA 1
ATOM 1367 C C . ARG A 1 168 ? -0.184 -15.077 3.268 1.00 86.62 168 ARG A C 1
ATOM 1369 O O . ARG A 1 168 ? -0.212 -16.055 4.007 1.00 86.62 168 ARG A O 1
ATOM 1376 N N . THR A 1 169 ? 0.393 -13.925 3.599 1.00 84.44 169 THR A N 1
ATOM 1377 C CA . THR A 1 169 ? 1.081 -13.682 4.870 1.00 84.44 169 THR A CA 1
ATOM 1378 C C . THR A 1 169 ? 0.107 -13.828 6.048 1.00 84.44 169 THR A C 1
ATOM 1380 O O . THR A 1 169 ? -0.839 -13.049 6.231 1.00 84.44 169 THR A O 1
ATOM 1383 N N . THR A 1 170 ? 0.311 -14.861 6.863 1.00 76.75 170 THR A N 1
ATOM 1384 C CA . THR A 1 170 ? -0.580 -15.210 7.982 1.00 76.75 170 THR A CA 1
ATOM 1385 C C . THR A 1 170 ? -0.591 -14.151 9.087 1.00 76.75 170 THR A C 1
ATOM 1387 O O . THR A 1 170 ? -1.601 -13.952 9.771 1.00 76.75 170 THR A O 1
ATOM 1390 N N . GLU A 1 171 ? 0.491 -13.396 9.190 1.00 80.88 171 GLU A N 1
ATOM 1391 C CA . GLU A 1 171 ? 0.757 -12.332 10.140 1.00 80.88 171 GLU A CA 1
ATOM 1392 C C . GLU A 1 171 ? -0.239 -11.188 9.961 1.00 80.88 171 GLU A C 1
ATOM 1394 O O . GLU A 1 171 ? -0.737 -10.636 10.940 1.00 80.88 171 GLU A O 1
ATOM 1399 N N . PHE A 1 172 ? -0.666 -10.892 8.731 1.00 82.00 172 PHE A N 1
ATOM 1400 C CA . PHE A 1 172 ? -1.668 -9.854 8.477 1.00 82.00 172 PHE A CA 1
ATOM 1401 C C . PHE A 1 172 ? -3.109 -10.346 8.616 1.00 82.00 172 PHE A C 1
ATOM 1403 O O . PHE A 1 172 ? -4.034 -9.531 8.673 1.00 82.00 172 PHE A O 1
ATOM 1410 N N . ARG A 1 173 ? -3.354 -11.658 8.741 1.00 81.50 173 ARG A N 1
ATOM 1411 C CA . ARG A 1 173 ? -4.714 -12.234 8.756 1.00 81.50 173 ARG A CA 1
ATOM 1412 C C . ARG A 1 173 ? -5.612 -11.600 9.815 1.00 81.50 173 ARG A C 1
ATOM 1414 O O . ARG A 1 173 ? -6.798 -11.358 9.573 1.00 81.50 173 ARG A O 1
ATOM 1421 N N . HIS A 1 174 ? -5.049 -11.306 10.984 1.00 78.88 174 HIS A N 1
ATOM 1422 C CA . HIS A 1 174 ? -5.775 -10.639 12.056 1.00 78.88 174 HIS A CA 1
ATOM 1423 C C . HIS A 1 174 ? -6.015 -9.151 11.753 1.00 78.88 174 HIS A C 1
ATOM 1425 O O . HIS A 1 174 ? -7.064 -8.625 12.107 1.00 78.88 174 HIS A O 1
ATOM 1431 N N . LEU A 1 175 ? -5.117 -8.458 11.056 1.00 83.75 175 LEU A N 1
ATOM 1432 C CA . LEU A 1 175 ? -5.265 -7.047 10.676 1.00 83.75 175 LEU A CA 1
ATOM 1433 C C . LEU A 1 175 ? -6.282 -6.822 9.549 1.00 83.75 175 LEU A C 1
ATOM 1435 O O . LEU A 1 175 ? -6.974 -5.807 9.566 1.00 83.75 175 LEU A O 1
ATOM 1439 N N . LEU A 1 176 ? -6.420 -7.783 8.634 1.00 84.75 176 LEU A N 1
ATOM 1440 C CA . LEU A 1 176 ? -7.317 -7.711 7.473 1.00 84.75 176 LEU A CA 1
ATOM 1441 C C . LEU A 1 176 ? -8.799 -7.914 7.815 1.00 84.75 176 LEU A C 1
ATOM 1443 O O . LEU A 1 176 ? -9.686 -7.531 7.050 1.00 8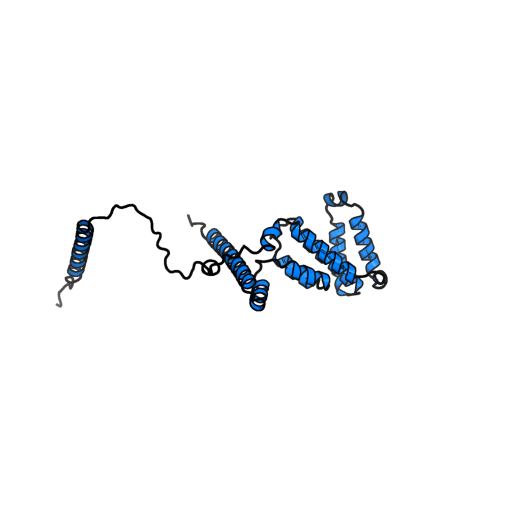4.75 176 LEU A O 1
ATOM 1447 N N . ARG A 1 177 ? -9.099 -8.556 8.949 1.00 83.56 177 ARG A N 1
ATOM 1448 C CA . ARG A 1 177 ? -10.470 -8.902 9.345 1.00 83.56 177 ARG A CA 1
ATOM 1449 C C . ARG A 1 177 ? -10.875 -8.124 10.582 1.00 83.56 177 ARG A C 1
ATOM 1451 O O . ARG A 1 177 ? -10.247 -8.265 11.625 1.00 83.56 177 ARG A O 1
ATOM 1458 N N . LEU A 1 178 ? -11.957 -7.355 10.497 1.00 81.00 178 LEU A N 1
ATOM 1459 C CA . LEU A 1 178 ? -12.592 -6.784 11.684 1.00 81.00 178 LEU A CA 1
ATOM 1460 C C . LEU A 1 178 ? -13.368 -7.873 12.443 1.00 81.00 178 LEU A C 1
ATOM 1462 O O . LEU A 1 178 ? -13.902 -8.794 11.818 1.00 81.00 178 LEU A O 1
ATOM 1466 N N . PRO A 1 179 ? -13.434 -7.799 13.785 1.00 78.44 179 PRO A N 1
ATOM 1467 C CA . PRO A 1 179 ? -14.253 -8.720 14.560 1.00 78.44 179 PRO A CA 1
ATOM 1468 C C . PRO A 1 179 ? -15.723 -8.600 14.140 1.00 78.44 179 PRO A C 1
ATOM 1470 O O . PRO A 1 179 ? -16.197 -7.511 13.812 1.00 78.44 179 PRO A O 1
ATOM 1473 N N . ARG A 1 180 ? -16.463 -9.714 14.188 1.00 69.25 180 ARG A N 1
ATOM 1474 C CA . ARG A 1 180 ? -17.920 -9.683 14.004 1.00 69.25 180 ARG A CA 1
ATOM 1475 C C . ARG A 1 180 ? -18.508 -8.790 15.093 1.00 69.25 180 ARG A C 1
ATOM 1477 O O . ARG A 1 180 ? -18.339 -9.080 16.275 1.00 69.25 180 ARG A O 1
ATOM 1484 N N . CYS A 1 181 ? -19.137 -7.683 14.699 1.00 62.03 181 CYS A N 1
ATOM 1485 C CA . CYS A 1 181 ? -19.708 -6.744 15.656 1.00 62.03 181 CYS A CA 1
ATOM 1486 C C . CYS A 1 181 ? -20.903 -7.411 16.349 1.00 62.03 181 CYS A C 1
ATOM 1488 O O . CYS A 1 181 ? -21.877 -7.735 15.657 1.00 62.03 181 CYS A O 1
ATOM 1490 N N . PRO A 1 182 ? -20.873 -7.600 17.682 1.00 58.06 182 PRO A N 1
ATOM 1491 C CA . PRO A 1 182 ? -22.072 -7.970 18.416 1.00 58.06 182 PRO A CA 1
ATOM 1492 C C . PRO A 1 182 ? -23.119 -6.878 18.195 1.00 58.06 182 PRO A C 1
ATOM 1494 O O . PRO A 1 182 ? -22.783 -5.695 18.192 1.00 58.06 182 PRO A O 1
ATOM 1497 N N . SER A 1 183 ? -24.374 -7.263 17.993 1.00 56.56 183 SER A N 1
ATOM 1498 C CA . SER A 1 183 ? -25.493 -6.340 17.755 1.00 56.56 183 SER A CA 1
ATOM 1499 C C . SER A 1 183 ? -25.728 -5.366 18.916 1.00 56.56 183 SER A C 1
ATOM 1501 O O . SER A 1 183 ? -26.362 -4.337 18.725 1.00 56.56 183 SER A O 1
ATOM 1503 N N . HIS A 1 184 ? -25.205 -5.659 20.110 1.00 55.34 184 HIS A N 1
ATOM 1504 C CA . HIS A 1 184 ? -25.468 -4.869 21.305 1.00 55.34 184 HIS A CA 1
ATOM 1505 C C . HIS A 1 184 ? -24.386 -3.791 21.560 1.00 55.34 184 HIS A C 1
ATOM 1507 O O . HIS A 1 184 ? -23.212 -4.130 21.717 1.00 55.34 184 HIS A O 1
ATOM 1513 N N . PRO A 1 185 ? -24.758 -2.505 21.733 1.00 55.41 185 PRO A N 1
ATOM 1514 C CA . PRO A 1 185 ? -23.827 -1.402 22.033 1.00 55.41 185 PRO A CA 1
ATOM 1515 C C . PRO A 1 185 ? -22.977 -1.570 23.307 1.00 55.41 185 PRO A C 1
ATOM 1517 O O . PRO A 1 185 ? -21.902 -0.994 23.444 1.00 55.41 185 PRO A O 1
ATOM 1520 N N . CYS A 1 186 ? -23.404 -2.412 24.253 1.00 54.88 186 CYS A N 1
ATOM 1521 C CA . CYS A 1 186 ? -22.653 -2.700 25.482 1.00 54.88 186 CYS A CA 1
ATOM 1522 C C . CYS A 1 186 ? -21.339 -3.466 25.229 1.00 54.88 186 CYS A C 1
ATOM 1524 O O . CYS A 1 186 ? -20.539 -3.680 26.139 1.00 54.88 186 CYS A O 1
ATOM 1526 N N . HIS A 1 187 ? -21.129 -3.890 23.985 1.00 54.44 187 HIS A N 1
ATOM 1527 C CA . HIS A 1 187 ? -19.942 -4.563 23.500 1.00 54.44 187 HIS A CA 1
ATOM 1528 C C . HIS A 1 187 ? -18.998 -3.638 22.721 1.00 54.44 187 HIS A C 1
ATOM 1530 O O . HIS A 1 187 ? -17.864 -4.025 22.462 1.00 54.44 187 HIS A O 1
ATOM 1536 N N . THR A 1 188 ? -19.420 -2.435 22.346 1.00 54.12 188 THR A N 1
ATOM 1537 C CA . THR A 1 188 ? -18.587 -1.475 21.601 1.00 54.12 188 THR A CA 1
ATOM 1538 C C . THR A 1 188 ? -17.985 -0.413 22.513 1.00 54.12 188 THR A C 1
ATOM 1540 O O . THR A 1 188 ? -16.902 0.091 22.229 1.00 54.12 188 THR A O 1
ATOM 1543 N N . ILE A 1 189 ? -18.624 -0.154 23.654 1.00 55.50 189 ILE A N 1
ATOM 1544 C CA . ILE A 1 189 ? -18.135 0.747 24.698 1.00 55.50 189 ILE A CA 1
ATOM 1545 C C . ILE A 1 189 ? -17.140 -0.018 25.595 1.00 55.50 189 ILE A C 1
ATOM 1547 O O . ILE A 1 189 ? -17.393 -1.183 25.931 1.00 55.50 189 ILE A O 1
ATOM 1551 N N . PRO A 1 190 ? -16.001 0.582 26.002 1.00 47.94 190 PRO A N 1
ATOM 1552 C CA . PRO A 1 190 ? -15.123 -0.019 27.000 1.00 47.94 190 PRO A CA 1
ATOM 1553 C C . PRO A 1 190 ? -15.932 -0.399 28.243 1.00 47.94 190 PRO A C 1
ATOM 1555 O O . PRO A 1 190 ? -16.790 0.356 28.699 1.00 47.94 190 PRO A O 1
ATOM 1558 N N . PHE A 1 191 ? -15.647 -1.569 28.813 1.00 50.28 191 PHE A N 1
ATOM 1559 C CA . PHE A 1 191 ? -16.154 -2.004 30.117 1.00 50.28 191 PHE A CA 1
ATOM 1560 C C . PHE A 1 191 ? -15.611 -1.110 31.260 1.00 50.28 191 PHE A C 1
ATOM 1562 O O . PHE A 1 191 ? -14.925 -1.601 32.148 1.00 50.28 191 PHE A O 1
ATOM 1569 N N . GLY A 1 192 ? -15.877 0.199 31.216 1.00 44.34 192 GLY A N 1
ATOM 1570 C CA . GLY A 1 192 ? -15.341 1.218 32.124 1.00 44.34 192 GLY A CA 1
ATOM 1571 C C . GLY A 1 192 ? -16.368 2.228 32.648 1.00 44.34 192 GLY A C 1
ATOM 1572 O O . GLY A 1 192 ? -16.094 2.871 33.647 1.00 44.34 192 GLY A O 1
ATOM 1573 N N . PHE A 1 193 ? -17.574 2.306 32.074 1.00 39.06 193 PHE A N 1
ATOM 1574 C CA . PHE A 1 193 ? -18.682 3.120 32.615 1.00 39.06 193 PHE A CA 1
ATOM 1575 C C . PHE A 1 193 ? -19.874 2.265 33.075 1.00 39.06 193 PHE A C 1
ATOM 1577 O O . PHE A 1 193 ? -21.040 2.608 32.912 1.00 39.06 193 PHE A O 1
ATOM 1584 N N . ARG A 1 194 ? -19.587 1.113 33.689 1.00 40.31 194 ARG A N 1
ATOM 1585 C CA . ARG A 1 194 ? -20.489 0.521 34.683 1.00 40.31 194 ARG A CA 1
ATOM 1586 C C . ARG A 1 194 ? -19.709 0.478 35.976 1.00 40.31 194 ARG A C 1
ATOM 1588 O O . ARG A 1 194 ? -18.813 -0.354 36.106 1.00 40.31 194 ARG A O 1
ATOM 1595 N N . GLY A 1 195 ? -20.042 1.382 36.893 1.00 39.62 195 GLY A N 1
ATOM 1596 C CA . GLY A 1 195 ? -19.551 1.333 38.260 1.00 39.62 195 GLY A CA 1
ATOM 1597 C C . GLY A 1 195 ? -19.595 -0.102 38.779 1.00 39.62 195 GLY A C 1
ATOM 1598 O O . GLY A 1 195 ? -20.568 -0.822 38.557 1.00 39.62 195 GLY A O 1
ATOM 1599 N N . CYS A 1 196 ? -18.498 -0.520 39.401 1.00 38.34 196 CYS A N 1
ATOM 1600 C CA . CYS A 1 196 ? -18.446 -1.645 40.320 1.00 38.34 196 CYS A CA 1
ATOM 1601 C C . CYS A 1 196 ? -19.273 -2.863 39.875 1.00 38.34 196 CYS A C 1
ATOM 1603 O O . CYS A 1 196 ? -20.345 -3.134 40.425 1.00 38.34 196 CYS A O 1
ATOM 1605 N N . ARG A 1 197 ? -18.748 -3.689 38.958 1.00 44.69 197 ARG A N 1
ATOM 1606 C CA . ARG A 1 197 ? -19.136 -5.108 38.967 1.00 44.69 197 ARG A CA 1
ATOM 1607 C C . ARG A 1 197 ? -18.642 -5.692 40.288 1.00 44.69 197 ARG A C 1
ATOM 1609 O O . ARG A 1 197 ? -17.549 -6.244 40.363 1.00 44.69 197 ARG A O 1
ATOM 1616 N N . ARG A 1 198 ? -19.446 -5.543 41.348 1.00 45.72 198 ARG A N 1
ATOM 1617 C CA . ARG A 1 198 ? -19.350 -6.366 42.550 1.00 45.72 198 ARG A CA 1
ATOM 1618 C C . ARG A 1 198 ? -19.247 -7.794 42.042 1.00 45.72 198 ARG A C 1
ATOM 1620 O O . ARG A 1 198 ? -20.182 -8.289 41.413 1.00 45.72 198 ARG A O 1
ATOM 1627 N N . HIS A 1 199 ? -18.115 -8.436 42.302 1.00 43.66 199 HIS A N 1
ATOM 1628 C CA . HIS A 1 199 ? -18.038 -9.883 42.322 1.00 43.66 199 HIS A CA 1
ATOM 1629 C C . HIS A 1 199 ? -19.185 -10.352 43.221 1.00 43.66 199 HIS A C 1
ATOM 1631 O O . HIS A 1 199 ? -19.066 -10.350 44.446 1.00 43.66 199 HIS A O 1
ATOM 1637 N N . LYS A 1 200 ? -20.325 -10.736 42.636 1.00 49.12 200 LYS A N 1
ATOM 1638 C CA . LYS A 1 200 ? -21.273 -11.605 43.320 1.00 49.12 200 LYS A CA 1
ATOM 1639 C C . LYS A 1 200 ? -20.572 -12.955 43.402 1.00 49.12 200 LYS A C 1
ATOM 1641 O O . LYS A 1 200 ? -20.840 -13.858 42.620 1.00 49.12 200 LYS A O 1
ATOM 1646 N N . ARG A 1 201 ? -19.640 -13.079 44.354 1.00 44.72 201 ARG A N 1
ATOM 1647 C CA . ARG A 1 201 ? -19.310 -14.370 44.945 1.00 44.72 201 ARG A CA 1
ATOM 1648 C C . ARG A 1 201 ? -20.642 -14.869 45.478 1.00 44.72 201 ARG A C 1
ATOM 1650 O O . ARG A 1 201 ? -21.124 -14.380 46.498 1.00 44.72 201 ARG A O 1
ATOM 1657 N N . LYS A 1 202 ? -21.268 -15.777 44.735 1.00 48.84 202 LYS A N 1
ATOM 1658 C CA . LYS A 1 202 ? -22.411 -16.555 45.192 1.00 48.84 202 LYS A CA 1
ATOM 1659 C C . LYS A 1 202 ? -21.866 -17.460 46.299 1.00 48.84 202 LYS A C 1
ATOM 1661 O O . LYS A 1 202 ? -21.532 -18.613 46.074 1.00 48.84 202 LYS A O 1
ATOM 1666 N N . LYS A 1 203 ? -21.634 -16.892 47.487 1.00 49.62 203 LYS A N 1
ATOM 1667 C CA . LYS A 1 203 ? -21.477 -17.701 48.685 1.00 49.62 203 LYS A CA 1
ATOM 1668 C C . LYS A 1 203 ? -22.873 -18.245 48.935 1.00 49.62 203 LYS A C 1
ATOM 1670 O O . LYS A 1 203 ? -23.772 -17.473 49.261 1.00 49.62 203 LYS A O 1
ATOM 1675 N N . ASN A 1 204 ? -23.046 -19.543 48.720 1.00 44.56 204 ASN A N 1
ATOM 1676 C CA . ASN A 1 204 ? -24.199 -20.305 49.186 1.00 44.56 204 ASN A CA 1
ATOM 1677 C C . ASN A 1 204 ? -24.175 -20.324 50.724 1.00 44.56 204 ASN A C 1
ATOM 1679 O O . ASN A 1 204 ? -23.953 -21.352 51.346 1.00 44.56 204 ASN A O 1
ATOM 1683 N N . ILE A 1 205 ? -24.319 -19.158 51.346 1.00 49.53 205 ILE A N 1
ATOM 1684 C CA . ILE A 1 205 ? -24.666 -19.052 52.752 1.00 49.53 205 ILE A CA 1
ATOM 1685 C C . ILE A 1 205 ? -26.183 -19.090 52.710 1.00 49.53 205 ILE A C 1
ATOM 1687 O O . ILE A 1 205 ? -26.814 -18.112 52.299 1.00 49.53 205 ILE A O 1
ATOM 1691 N N . GLY A 1 206 ? -26.750 -20.261 53.019 1.00 53.41 206 GLY A N 1
ATOM 1692 C CA . GLY A 1 206 ? -28.185 -20.402 53.250 1.00 53.41 206 GLY A CA 1
ATOM 1693 C C . GLY A 1 206 ? -28.659 -19.223 54.093 1.00 53.41 206 GLY A C 1
ATOM 1694 O O . GLY A 1 206 ? -27.938 -18.806 55.001 1.00 53.41 206 GLY A O 1
ATOM 1695 N N . ARG A 1 207 ? -29.787 -18.616 53.697 1.00 55.28 207 ARG A N 1
ATOM 1696 C CA . ARG A 1 207 ? -30.334 -17.377 54.276 1.00 55.28 207 ARG A CA 1
ATOM 1697 C C . ARG A 1 207 ? -30.050 -17.329 55.782 1.00 55.28 207 ARG A C 1
ATOM 1699 O O . ARG A 1 207 ? -30.656 -18.081 56.538 1.00 55.28 207 ARG A O 1
ATOM 1706 N N . MET A 1 208 ? -29.106 -16.481 56.206 1.00 56.53 208 MET A N 1
ATOM 1707 C CA . MET A 1 208 ? -28.877 -16.244 57.634 1.00 56.53 208 MET A CA 1
ATOM 1708 C C . MET A 1 208 ? -30.198 -15.763 58.226 1.00 56.53 208 MET A C 1
ATOM 1710 O O . MET A 1 208 ? -30.831 -14.871 57.656 1.00 56.53 208 MET A O 1
ATOM 1714 N N . SER A 1 209 ? -30.625 -16.367 59.337 1.00 63.97 209 SER A N 1
ATOM 1715 C CA . SER A 1 209 ? -31.861 -15.960 59.999 1.00 63.97 209 SER A CA 1
ATOM 1716 C C . SER A 1 209 ? -31.792 -14.471 60.347 1.00 63.97 209 SER A C 1
ATOM 1718 O O . SER A 1 209 ? -30.740 -13.951 60.740 1.00 63.97 209 SER A O 1
ATOM 1720 N N . ALA A 1 210 ? -32.921 -13.774 60.219 1.00 62.38 210 ALA A N 1
ATOM 1721 C CA . ALA A 1 210 ? -33.017 -12.352 60.543 1.00 62.38 210 ALA A CA 1
ATOM 1722 C C . ALA A 1 210 ? -32.538 -12.055 61.979 1.00 62.38 210 ALA A C 1
ATOM 1724 O O . ALA A 1 210 ? -31.922 -11.020 62.227 1.00 62.38 210 ALA A O 1
ATOM 1725 N N . SER A 1 211 ? -32.708 -13.012 62.899 1.00 67.12 211 SER A N 1
ATOM 1726 C CA . SER A 1 211 ? -32.214 -12.933 64.276 1.00 67.12 211 SER A CA 1
ATOM 1727 C C . SER A 1 211 ? -30.684 -12.854 64.381 1.00 67.12 211 SER A C 1
ATOM 1729 O O . SER A 1 211 ? -30.171 -12.109 65.216 1.00 67.12 211 SER A O 1
ATOM 1731 N N . LEU A 1 212 ? -29.933 -13.548 63.519 1.00 65.81 212 LEU A N 1
ATOM 1732 C CA . LEU A 1 212 ? -28.465 -13.479 63.493 1.00 65.81 212 LEU A CA 1
ATOM 1733 C C . LEU A 1 212 ? -27.952 -12.173 62.875 1.00 65.81 212 LEU A C 1
ATOM 1735 O O . LEU A 1 212 ? -26.928 -11.645 63.316 1.00 65.81 212 LEU A O 1
ATOM 1739 N N . LEU A 1 213 ? -28.669 -11.634 61.885 1.00 66.44 213 LEU A N 1
ATOM 1740 C CA . LEU A 1 213 ? -28.388 -10.311 61.320 1.00 66.44 213 LEU A CA 1
ATOM 1741 C C . LEU A 1 213 ? -28.630 -9.206 62.356 1.00 66.44 213 LEU A C 1
ATOM 1743 O O . LEU A 1 213 ? -27.749 -8.370 62.554 1.00 66.44 213 LEU A O 1
ATOM 1747 N N . ALA A 1 214 ? -29.759 -9.256 63.070 1.00 69.25 214 ALA A N 1
ATOM 1748 C CA . ALA A 1 214 ? -30.091 -8.305 64.129 1.00 69.25 214 ALA A CA 1
ATOM 1749 C C . ALA A 1 214 ? -29.074 -8.349 65.283 1.00 69.25 214 ALA A C 1
ATOM 1751 O O . ALA A 1 214 ? -28.586 -7.306 65.714 1.00 69.25 214 ALA A O 1
ATOM 1752 N N . ARG A 1 215 ? -28.658 -9.547 65.729 1.00 63.09 215 ARG A N 1
ATOM 1753 C CA . ARG A 1 215 ? -27.637 -9.691 66.785 1.00 63.09 215 ARG A CA 1
ATOM 1754 C C . ARG A 1 215 ? -26.287 -9.094 66.390 1.00 63.09 215 ARG A C 1
ATOM 1756 O O . ARG A 1 215 ? -25.656 -8.435 67.212 1.00 63.09 215 ARG A O 1
ATOM 1763 N N . ARG A 1 216 ? -25.849 -9.294 65.140 1.00 60.16 216 ARG A N 1
ATOM 1764 C CA . ARG A 1 216 ? -24.601 -8.697 64.636 1.00 60.16 216 ARG A CA 1
ATOM 1765 C C . ARG A 1 216 ? -24.691 -7.182 64.499 1.00 60.16 216 ARG A C 1
ATOM 1767 O O . ARG A 1 216 ? -23.698 -6.511 64.763 1.00 60.16 216 ARG A O 1
ATOM 1774 N N . PHE A 1 217 ? -25.847 -6.648 64.111 1.00 63.38 217 PHE A N 1
ATOM 1775 C CA . PHE A 1 217 ? -26.058 -5.202 64.036 1.00 63.38 217 PHE A CA 1
ATOM 1776 C C . PHE A 1 217 ? -26.035 -4.551 65.423 1.00 63.38 217 PHE A C 1
ATOM 1778 O O . PHE A 1 217 ? -25.269 -3.615 65.638 1.00 63.38 217 PHE A O 1
ATOM 1785 N N . LEU A 1 218 ? -26.757 -5.117 66.393 1.00 61.34 218 LEU A N 1
ATOM 1786 C CA . LEU A 1 218 ? -26.797 -4.603 67.766 1.00 61.34 218 LEU A CA 1
ATOM 1787 C C . LEU A 1 218 ? -25.445 -4.724 68.491 1.00 61.34 218 LEU A C 1
ATOM 1789 O O . LEU A 1 218 ? -25.081 -3.856 69.283 1.00 61.34 218 LEU A O 1
ATOM 1793 N N . GLN A 1 219 ? -24.653 -5.767 68.206 1.00 55.06 219 GLN A N 1
ATOM 1794 C CA . GLN A 1 219 ? -23.272 -5.855 68.702 1.00 55.06 219 GLN A CA 1
ATOM 1795 C C . GLN A 1 219 ? -22.377 -4.751 68.127 1.00 55.06 219 GLN A C 1
ATOM 1797 O O . GLN A 1 219 ? -21.507 -4.245 68.835 1.00 55.06 219 GLN A O 1
ATOM 1802 N N . LYS A 1 220 ? -22.599 -4.360 66.867 1.00 50.66 220 LYS A N 1
ATOM 1803 C CA . LYS A 1 220 ? -21.835 -3.296 66.211 1.00 50.66 220 LYS A CA 1
ATOM 1804 C C . LYS A 1 220 ? -22.180 -1.921 66.784 1.00 50.66 220 LYS A C 1
ATOM 1806 O O . LYS A 1 220 ? -21.269 -1.140 67.038 1.00 50.66 220 LYS A O 1
ATOM 1811 N N . GLU A 1 221 ? -23.453 -1.661 67.079 1.00 48.75 221 GLU A N 1
ATOM 1812 C CA . GLU A 1 221 ? -23.870 -0.420 67.748 1.00 48.75 221 GLU A CA 1
ATOM 1813 C C . GLU A 1 221 ? -23.334 -0.317 69.180 1.00 48.75 221 GLU A C 1
ATOM 1815 O O . GLU A 1 221 ? -22.840 0.738 69.571 1.00 48.75 221 GLU A O 1
ATOM 1820 N N . ARG A 1 222 ? -23.310 -1.419 69.946 1.00 49.06 222 ARG A N 1
ATOM 1821 C CA . ARG A 1 222 ? -22.707 -1.429 71.294 1.00 49.06 222 ARG A CA 1
ATOM 1822 C C . ARG A 1 222 ? -21.201 -1.140 71.295 1.00 49.06 222 ARG A C 1
ATOM 1824 O O . ARG A 1 222 ? -20.695 -0.618 72.285 1.00 49.06 222 ARG A O 1
ATOM 1831 N N . TYR A 1 223 ? -20.489 -1.459 70.214 1.00 48.88 223 TYR A N 1
ATOM 1832 C CA . TYR A 1 223 ? -19.061 -1.153 70.075 1.00 48.88 223 TYR A CA 1
ATOM 1833 C C . TYR A 1 223 ? -18.824 0.312 69.682 1.00 48.88 223 TYR A C 1
ATOM 1835 O O . TYR A 1 223 ? -17.919 0.956 70.207 1.00 48.88 223 TYR A O 1
ATOM 1843 N N . ILE A 1 224 ? -19.683 0.858 68.816 1.00 51.19 224 ILE A N 1
ATOM 1844 C CA . ILE A 1 224 ? -19.632 2.260 68.375 1.00 51.19 224 ILE A CA 1
ATOM 1845 C C . ILE A 1 224 ? -19.982 3.206 69.537 1.00 51.19 224 ILE A C 1
ATOM 1847 O O . ILE A 1 224 ? -19.260 4.170 69.774 1.00 51.19 224 ILE A O 1
ATOM 1851 N N . TYR A 1 225 ? -20.989 2.879 70.356 1.00 44.88 225 TYR A N 1
ATOM 1852 C CA . TYR A 1 225 ? -21.297 3.649 71.570 1.00 44.88 225 TYR A CA 1
ATOM 1853 C C . TYR A 1 225 ? -20.232 3.523 72.674 1.00 44.88 225 TYR A C 1
ATOM 1855 O O . TYR A 1 225 ? -20.089 4.438 73.483 1.00 44.88 225 TYR A O 1
ATOM 1863 N N . ARG A 1 226 ? -19.453 2.427 72.719 1.00 44.53 226 ARG A N 1
ATOM 1864 C CA . ARG A 1 226 ? -18.301 2.315 73.635 1.00 44.53 226 ARG A CA 1
ATOM 1865 C C . ARG A 1 226 ? -17.106 3.151 73.181 1.00 44.53 226 ARG A C 1
ATOM 1867 O O . ARG A 1 226 ? -16.437 3.705 74.041 1.00 44.53 226 ARG A O 1
ATOM 1874 N N . MET A 1 227 ? -16.861 3.278 71.875 1.00 44.91 227 MET A N 1
ATOM 1875 C CA . MET A 1 227 ? -15.794 4.145 71.354 1.00 44.91 227 MET A CA 1
ATOM 1876 C C . MET A 1 227 ? -16.135 5.631 71.537 1.00 44.91 227 MET A C 1
ATOM 1878 O O . MET A 1 227 ? -15.324 6.368 72.081 1.00 44.91 227 MET A O 1
ATOM 1882 N N . HIS A 1 228 ? -17.371 6.053 71.248 1.00 41.88 228 HIS A N 1
ATOM 1883 C CA . HIS A 1 228 ? -17.774 7.458 71.426 1.00 41.88 228 HIS A CA 1
ATOM 1884 C C . HIS A 1 228 ? -17.921 7.918 72.888 1.00 41.88 228 HIS A C 1
ATOM 1886 O O . HIS A 1 228 ? -18.055 9.114 73.129 1.00 41.88 228 HIS A O 1
ATOM 1892 N N . ARG A 1 229 ? -17.893 7.008 73.875 1.00 38.75 229 ARG A N 1
ATOM 1893 C CA . ARG A 1 229 ? -17.886 7.373 75.306 1.00 38.75 229 ARG A CA 1
ATOM 1894 C C . ARG A 1 229 ? -16.478 7.426 75.911 1.00 38.75 229 ARG A C 1
ATOM 1896 O O . ARG A 1 229 ? -16.319 8.010 76.976 1.00 38.75 229 ARG A O 1
ATOM 1903 N N . ILE A 1 230 ? -15.473 6.841 75.254 1.00 45.88 230 ILE A N 1
ATOM 1904 C CA . ILE A 1 230 ? -14.070 6.914 75.701 1.00 45.88 230 ILE A CA 1
ATOM 1905 C C . ILE A 1 230 ? -13.415 8.211 75.196 1.00 45.88 230 ILE A C 1
ATOM 1907 O O . ILE A 1 230 ? -12.640 8.818 75.929 1.00 45.88 230 ILE A O 1
ATOM 1911 N N . ASP A 1 231 ? -13.828 8.719 74.031 1.00 43.16 231 ASP A N 1
ATOM 1912 C CA . ASP A 1 231 ? -13.281 9.961 73.459 1.00 43.16 231 ASP A CA 1
ATOM 1913 C C . ASP A 1 231 ? -13.829 11.256 74.105 1.00 43.16 231 ASP A C 1
ATOM 1915 O O . ASP A 1 231 ? -13.363 12.348 73.792 1.00 43.16 231 ASP A O 1
ATOM 1919 N N . ALA A 1 232 ? -14.794 11.161 75.030 1.00 43.53 232 ALA A N 1
ATOM 1920 C CA . ALA A 1 232 ? -15.399 12.312 75.718 1.00 43.53 232 ALA A CA 1
ATOM 1921 C C . ALA A 1 232 ? -14.927 12.506 77.179 1.00 43.53 232 ALA A C 1
ATOM 1923 O O . ALA A 1 232 ? -15.487 13.337 77.889 1.00 43.53 232 ALA A O 1
ATOM 1924 N N . LEU A 1 233 ? -13.926 11.747 77.653 1.00 46.44 233 LEU A N 1
ATOM 1925 C CA . LEU A 1 233 ? -13.462 11.785 79.054 1.00 46.44 233 LEU A CA 1
ATOM 1926 C C . LEU A 1 233 ? -11.945 11.978 79.229 1.00 46.44 233 LEU A C 1
ATOM 1928 O O . LEU A 1 233 ? -11.390 11.579 80.250 1.00 46.44 233 LEU A O 1
ATOM 1932 N N . VAL A 1 234 ? -11.263 12.635 78.287 1.00 41.72 234 VAL A N 1
ATOM 1933 C CA . VAL A 1 234 ? -9.866 13.064 78.491 1.00 41.72 234 VAL A CA 1
ATOM 1934 C C . VAL A 1 234 ? -9.716 14.558 78.197 1.00 41.72 234 VAL A C 1
ATOM 1936 O O . VAL A 1 234 ? -9.178 14.968 77.175 1.00 41.72 234 VAL A O 1
ATOM 1939 N N . VAL A 1 235 ? -10.198 15.380 79.130 1.00 38.78 235 VAL A N 1
ATOM 1940 C CA . VAL A 1 235 ? -9.597 16.688 79.424 1.00 38.78 235 VAL A CA 1
ATOM 1941 C C . VAL A 1 235 ? -8.832 16.492 80.734 1.00 38.78 235 VAL A C 1
ATOM 1943 O O . VAL A 1 235 ? -9.479 16.299 81.765 1.00 38.78 235 VAL A O 1
ATOM 1946 N N . PRO A 1 236 ? -7.489 16.479 80.746 1.00 39.06 236 PRO A N 1
ATOM 1947 C CA . PRO A 1 236 ? -6.764 16.541 81.999 1.00 39.06 236 PRO A CA 1
ATOM 1948 C C . PRO A 1 236 ? -6.840 17.976 82.525 1.00 39.06 236 PRO A C 1
ATOM 1950 O O . PRO A 1 236 ? -6.322 18.919 81.930 1.00 39.06 236 PRO A O 1
ATOM 1953 N N . LEU A 1 237 ? -7.553 18.117 83.638 1.00 36.00 237 LEU A N 1
ATOM 1954 C CA . LEU A 1 237 ? -7.473 19.251 84.542 1.00 36.00 237 LEU A CA 1
ATOM 1955 C C . LEU A 1 237 ? -6.099 19.289 85.243 1.00 36.00 237 LEU A C 1
ATOM 1957 O O . LEU A 1 237 ? -5.571 18.239 85.607 1.00 36.00 237 LEU A O 1
ATOM 1961 N N . PHE A 1 238 ? -5.678 20.527 85.542 1.00 32.19 238 PHE A N 1
ATOM 1962 C CA . PHE A 1 238 ? -4.769 20.995 86.610 1.00 32.19 238 PHE A CA 1
ATOM 1963 C C . PHE A 1 238 ? -3.261 21.146 86.321 1.00 32.19 238 PHE A C 1
ATOM 1965 O O . PHE A 1 238 ? -2.698 20.367 85.557 1.00 32.19 238 PHE A O 1
ATOM 1972 N N . PRO A 1 239 ? -2.555 22.025 87.073 1.00 45.66 239 PRO A N 1
ATOM 1973 C CA . PRO A 1 239 ? -2.960 23.334 87.617 1.00 45.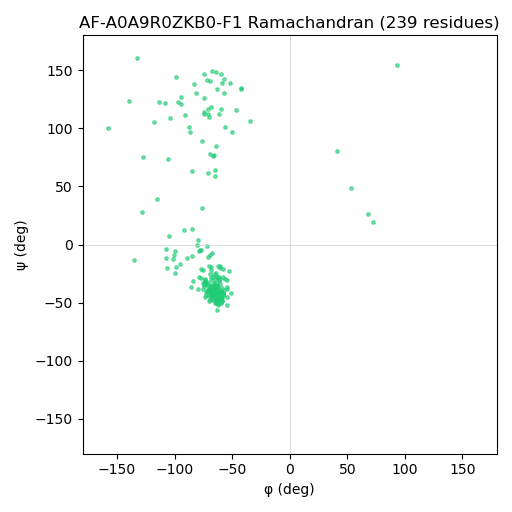66 239 PRO A CA 1
ATOM 1974 C C . PRO A 1 239 ? -1.912 24.444 87.376 1.00 45.66 239 PRO A C 1
ATOM 1976 O O . PRO A 1 239 ? -0.728 24.195 87.184 1.00 45.66 239 PRO A O 1
ATOM 1979 N N . SER A 1 240 ? -2.364 25.692 87.471 1.00 37.53 240 SER A N 1
ATOM 1980 C CA . SER A 1 240 ? -1.538 26.866 87.759 1.00 37.53 240 SER A CA 1
ATOM 1981 C C . SER A 1 240 ? -1.139 26.896 89.236 1.00 37.53 240 SER A C 1
ATOM 1983 O O . SER A 1 240 ? -2.036 26.889 90.083 1.00 37.53 240 SER A O 1
ATOM 1985 N N . LEU A 1 241 ? 0.162 26.998 89.510 1.00 37.81 241 LEU A N 1
ATOM 1986 C CA . LEU A 1 241 ? 0.771 27.727 90.629 1.00 37.81 241 LEU A CA 1
ATOM 1987 C C . LEU A 1 241 ? 2.155 28.204 90.179 1.00 37.81 241 LEU A C 1
ATOM 1989 O O . LEU A 1 241 ? 2.910 27.356 89.653 1.00 37.81 241 LEU A O 1
#

Organism: Triticum turgidum subsp. durum (NCBI:txid4567)

Nearest PDB structures (foldseek):
  5ja5-assembly1_A  TM=6.486E-01  e=3.304E-04  Oryza sativa
  4zhe-assembly1_D  TM=6.933E-01  e=6.233E-04  Oryza sativa Japonica Group
  4zhe-assembly1_B  TM=6.402E-01  e=1.235E-03  Oryza sativa Japonica Group
  4zhe-assembly1_C  TM=6.488E-01  e=1.576E-03  Oryza sativa Japonica Group
  5c6v-assembly1_C  TM=6.131E-01  e=1.067E-03  Oryza sativa

Foldseek 3Di:
DDDPPPPVVVVVVVVLVLLLLLLLLLVCVVVVVVVVNVVSPVVDLNADDLVVLLVCLLVLVLVVSLVSLVSNADPDPPVLSCVLSLLSLLVSLLVCLLVLPPVSLVVLVVVLVVLVVDDPVCCVVPVCPSVVSNVCSVVSNDNVVCVVPDVSVVSNVSSVVSSVSLVVPPSCVSNHDRPNHDPDPVSNDPPPPPPDPDPPPVPPPPPDPVVVVVVVVVVVVVVVVVVVVVVVPDDDDDDDD

Radius of gyration: 33.3 Å; Cα contacts (8 Å, |Δi|>4): 145; chains: 1; bounding box: 58×49×116 Å

Solvent-accessible surface area (backbone atoms only — not comparable to full-atom values): 14302 Å² total; per-residue (Å²): 137,84,81,95,54,68,71,59,58,54,52,54,50,53,54,52,50,47,53,42,54,33,34,37,47,28,43,29,62,71,71,72,38,61,72,64,35,51,56,51,46,75,76,38,86,58,55,54,57,64,69,58,47,29,45,29,35,41,72,64,39,38,68,61,34,50,64,58,52,59,68,70,54,70,97,58,92,51,65,67,71,48,46,48,54,52,50,50,52,54,51,37,41,54,54,35,28,46,68,59,43,78,85,28,53,69,55,46,54,50,49,46,54,56,52,75,65,54,62,72,80,54,46,79,76,47,72,55,56,57,57,51,51,49,52,47,57,65,58,35,71,44,39,76,70,38,70,90,55,64,61,65,59,49,23,47,51,47,22,50,51,48,52,53,44,53,67,64,32,68,83,43,54,67,32,64,48,68,58,85,58,69,93,51,69,84,70,46,50,73,99,72,86,63,80,78,81,69,79,76,72,80,68,85,65,71,82,75,54,68,69,59,54,50,52,54,50,54,54,50,51,58,50,53,57,53,52,65,58,59,76,74,70,78,78,88,79,86,82,92,131